Protein AF-A0A9W7MV53-F1 (afdb_monomer_lite)

pLDDT: mean 77.14, std 12.14, range [28.78, 93.06]

Structure (mmCIF, N/CA/C/O backbone):
data_AF-A0A9W7MV53-F1
#
_entry.id   AF-A0A9W7MV53-F1
#
loop_
_atom_site.group_PDB
_atom_site.id
_atom_site.type_symbol
_atom_site.label_atom_id
_atom_site.label_alt_id
_atom_site.label_comp_id
_atom_site.label_asym_id
_atom_site.label_entity_id
_atom_site.label_seq_id
_atom_site.pdbx_PDB_ins_code
_atom_site.Cartn_x
_atom_site.Cartn_y
_atom_site.Cartn_z
_atom_site.occupancy
_atom_site.B_iso_or_equiv
_atom_site.auth_seq_id
_atom_site.auth_comp_id
_atom_site.auth_asym_id
_atom_site.auth_atom_id
_atom_site.pdbx_PDB_model_num
ATOM 1 N N . MET A 1 1 ? -44.642 0.745 21.464 1.00 64.75 1 MET A N 1
ATOM 2 C CA . MET A 1 1 ? -43.921 -0.079 22.467 1.00 64.75 1 MET A CA 1
ATOM 3 C C . MET A 1 1 ? -44.730 -1.282 22.945 1.00 64.75 1 MET A C 1
ATOM 5 O O . MET A 1 1 ? -44.107 -2.296 23.220 1.00 64.75 1 MET A O 1
ATOM 9 N N . GLU A 1 2 ? -46.065 -1.219 23.036 1.00 76.19 2 GLU A N 1
ATOM 10 C CA . GLU A 1 2 ? -46.896 -2.395 23.372 1.00 76.19 2 GLU A CA 1
ATOM 11 C C . GLU A 1 2 ? -46.806 -3.514 22.331 1.00 76.19 2 GLU A C 1
ATOM 13 O O . GLU A 1 2 ? -46.490 -4.638 22.697 1.00 76.19 2 GLU A O 1
ATOM 18 N N . GLU A 1 3 ? -46.956 -3.204 21.042 1.00 81.19 3 GLU A N 1
ATOM 19 C CA . GLU A 1 3 ? -46.866 -4.207 19.965 1.00 81.19 3 GLU A CA 1
ATOM 20 C C . GLU A 1 3 ? -45.504 -4.919 19.927 1.00 81.19 3 GLU A C 1
ATOM 22 O O . GLU A 1 3 ? -45.433 -6.130 19.753 1.00 81.19 3 GLU A O 1
ATOM 27 N N . PHE A 1 4 ? -44.415 -4.184 20.172 1.00 78.31 4 PHE A N 1
ATOM 28 C CA . PHE A 1 4 ? -43.070 -4.758 20.251 1.00 78.31 4 PHE A CA 1
ATOM 29 C C . PHE A 1 4 ? -42.908 -5.698 21.454 1.00 78.31 4 PHE A C 1
ATOM 31 O O . PHE A 1 4 ? -42.301 -6.757 21.334 1.00 78.31 4 PHE A O 1
ATOM 38 N N . ARG A 1 5 ? -43.472 -5.340 22.617 1.00 80.00 5 ARG A N 1
ATOM 39 C CA . ARG A 1 5 ? -43.455 -6.214 23.801 1.00 80.00 5 ARG A CA 1
ATOM 40 C C . ARG A 1 5 ? -44.326 -7.453 23.610 1.00 80.00 5 ARG A C 1
ATOM 42 O O . ARG A 1 5 ? -43.896 -8.523 24.027 1.00 80.00 5 ARG A O 1
ATOM 49 N N . SER A 1 6 ? -45.482 -7.312 22.956 1.00 83.62 6 SER A N 1
ATOM 50 C CA . SER A 1 6 ? -46.326 -8.450 22.575 1.00 83.62 6 SER A CA 1
ATOM 51 C C . SER A 1 6 ? -45.547 -9.396 21.674 1.00 83.62 6 SER A C 1
ATOM 53 O O . SER A 1 6 ? -45.407 -10.556 22.015 1.00 83.62 6 SER A O 1
ATOM 55 N N . ALA A 1 7 ? -44.907 -8.890 20.614 1.00 82.56 7 ALA A N 1
ATOM 56 C CA . ALA A 1 7 ? -44.119 -9.719 19.702 1.00 82.56 7 ALA A CA 1
ATOM 57 C C . ALA A 1 7 ? -42.965 -10.467 20.398 1.00 82.56 7 ALA A C 1
ATOM 59 O O . ALA A 1 7 ? -42.692 -11.618 20.070 1.00 82.56 7 ALA A O 1
ATOM 60 N N . ILE A 1 8 ? -42.296 -9.840 21.375 1.00 82.94 8 ILE A N 1
ATOM 61 C CA . ILE A 1 8 ? -41.259 -10.505 22.182 1.00 82.94 8 ILE A CA 1
ATOM 62 C C . ILE A 1 8 ? -41.855 -11.650 23.010 1.00 82.94 8 ILE A C 1
ATOM 64 O O . ILE A 1 8 ? -41.269 -12.731 23.044 1.00 82.94 8 ILE A O 1
ATOM 68 N N . GLN A 1 9 ? -43.004 -11.426 23.656 1.00 80.31 9 GLN A N 1
ATOM 69 C CA . GLN A 1 9 ? -43.690 -12.455 24.442 1.00 80.31 9 GLN A CA 1
ATOM 70 C C . GLN A 1 9 ? -44.249 -13.576 23.562 1.00 80.31 9 GLN A C 1
ATOM 72 O O . GLN A 1 9 ? -44.035 -14.741 23.867 1.00 80.31 9 GLN A O 1
ATOM 77 N N . ASP A 1 10 ? -44.894 -13.237 22.448 1.00 84.00 10 ASP A N 1
ATOM 78 C CA . ASP A 1 10 ? -45.515 -14.190 21.524 1.00 84.00 10 ASP A CA 1
ATOM 79 C C . ASP A 1 10 ? -44.479 -15.116 20.862 1.00 84.00 10 ASP A C 1
ATOM 81 O O . ASP A 1 10 ? -44.802 -16.230 20.453 1.00 84.00 10 ASP A O 1
ATOM 85 N N . CYS A 1 11 ? -43.227 -14.662 20.745 1.00 80.50 11 CYS A N 1
ATOM 86 C CA . CYS A 1 11 ? -42.109 -15.433 20.194 1.00 80.50 11 CYS A CA 1
ATOM 87 C C . CYS A 1 11 ? -41.192 -16.063 21.262 1.00 80.50 11 CYS A C 1
ATOM 89 O O . CYS A 1 11 ? -40.139 -16.596 20.896 1.00 80.50 11 CYS A O 1
ATOM 91 N N . ASP A 1 12 ? -41.550 -15.988 22.551 1.00 81.06 12 ASP A N 1
ATOM 92 C CA . ASP A 1 12 ? -40.743 -16.458 23.692 1.00 81.06 12 ASP A CA 1
ATOM 93 C C . ASP A 1 12 ? -39.286 -15.947 23.667 1.00 81.06 12 ASP A C 1
ATOM 95 O O . ASP A 1 12 ? -38.334 -16.641 24.036 1.00 81.06 12 ASP A O 1
ATOM 99 N N . LEU A 1 13 ? -39.081 -14.714 23.201 1.00 78.50 13 LEU A N 1
ATOM 100 C CA . LEU A 1 13 ? -37.757 -14.116 23.075 1.00 78.50 13 LEU A CA 1
ATOM 101 C C . LEU A 1 13 ? -37.300 -13.534 24.417 1.00 78.50 13 LEU A C 1
ATOM 103 O O . LEU A 1 13 ? -37.967 -12.695 25.016 1.00 78.50 13 LEU A O 1
ATOM 107 N N . SER A 1 14 ? -36.117 -13.942 24.871 1.00 75.38 14 SER A N 1
ATOM 108 C CA . SER A 1 14 ? -35.485 -13.441 26.095 1.00 75.38 14 SER A CA 1
ATOM 109 C C . SER A 1 14 ? -34.192 -12.688 25.783 1.00 75.38 14 SER A C 1
ATOM 111 O O . SER A 1 14 ? -33.473 -13.043 24.849 1.00 75.38 14 SER A O 1
ATOM 113 N N . ASP A 1 15 ? -33.892 -11.645 26.567 1.00 80.06 15 ASP A N 1
ATOM 114 C CA . ASP A 1 15 ? -32.625 -10.902 26.476 1.00 80.06 15 ASP A CA 1
ATOM 115 C C . ASP A 1 15 ? -31.466 -11.832 26.852 1.00 80.06 15 ASP A C 1
ATOM 117 O O . ASP A 1 15 ? -31.451 -12.427 27.930 1.00 80.06 15 ASP A O 1
ATOM 121 N N . LEU A 1 16 ? -30.502 -11.955 25.942 1.00 76.31 16 LEU A N 1
ATOM 122 C CA . LEU A 1 16 ? -29.309 -12.786 26.100 1.00 76.31 16 LEU A CA 1
ATOM 123 C C . LEU A 1 16 ? -28.319 -12.220 27.134 1.00 76.31 16 LEU A C 1
ATOM 125 O O . LEU A 1 16 ? -27.307 -12.852 27.443 1.00 76.31 16 LEU A O 1
ATOM 129 N N . GLY A 1 17 ? -28.581 -11.022 27.660 1.00 73.38 17 GLY A N 1
ATOM 130 C CA . GLY A 1 17 ? -27.658 -10.298 28.519 1.00 73.38 17 GLY A CA 1
ATOM 131 C C . GLY A 1 17 ? -26.503 -9.693 27.724 1.00 73.38 17 GLY A C 1
ATOM 132 O O . GLY A 1 17 ? -26.528 -9.607 26.496 1.00 73.38 17 GLY A O 1
ATOM 133 N N . TYR A 1 18 ? -25.485 -9.215 28.435 1.00 75.00 18 TYR A N 1
ATOM 134 C CA . TYR A 1 18 ? -24.298 -8.629 27.821 1.00 75.00 18 TYR A CA 1
ATOM 135 C C . TYR A 1 18 ? -23.097 -8.690 28.770 1.00 75.00 18 TYR A C 1
ATOM 137 O O . TYR A 1 18 ? -23.243 -8.733 29.990 1.00 75.00 18 TYR A O 1
ATOM 145 N N . ASN A 1 19 ? -21.900 -8.651 28.189 1.00 63.59 19 ASN A N 1
ATOM 146 C CA . ASN A 1 19 ? -20.642 -8.411 28.884 1.00 63.59 19 ASN A CA 1
ATOM 147 C C . ASN A 1 19 ? -19.997 -7.129 28.352 1.00 63.59 19 ASN A C 1
ATOM 149 O O . ASN A 1 19 ? -19.979 -6.897 27.143 1.00 63.59 19 ASN A O 1
ATOM 153 N N . GLY A 1 20 ? -19.417 -6.327 29.244 1.00 67.00 20 GLY A N 1
ATOM 154 C CA . GLY A 1 20 ? -18.819 -5.038 28.899 1.00 67.00 20 GLY A CA 1
ATOM 155 C C . GLY A 1 20 ? -19.695 -3.868 29.341 1.00 67.00 20 GLY A C 1
ATOM 156 O O . GLY A 1 20 ? -20.319 -3.918 30.399 1.00 67.00 20 GLY A O 1
ATOM 157 N N . ARG A 1 21 ? -19.707 -2.788 28.556 1.00 70.25 21 ARG A N 1
ATOM 158 C CA . ARG A 1 21 ? -20.377 -1.528 28.922 1.00 70.25 21 ARG A CA 1
ATOM 159 C C . ARG A 1 21 ? -21.895 -1.674 28.917 1.00 70.25 21 ARG A C 1
ATOM 161 O O . ARG A 1 21 ? -22.433 -2.393 28.087 1.00 70.25 21 ARG A O 1
ATOM 168 N N . TRP A 1 22 ? -22.584 -0.955 29.804 1.00 73.75 22 TRP A N 1
ATOM 169 C CA . TRP A 1 22 ? -24.054 -0.953 29.855 1.00 73.75 22 TRP A CA 1
ATOM 170 C C . TRP A 1 22 ? -24.692 -0.334 28.602 1.00 73.75 22 TRP A C 1
ATOM 172 O O . TRP A 1 22 ? -25.670 -0.865 28.086 1.00 73.75 22 TRP A O 1
ATOM 182 N N . TYR A 1 23 ? -24.151 0.781 28.113 1.00 78.06 23 TYR A N 1
ATOM 183 C CA . TYR A 1 23 ? -24.705 1.526 26.984 1.00 78.06 23 TYR A CA 1
ATOM 184 C C . TYR A 1 23 ? -24.207 0.973 25.643 1.00 78.06 23 TYR A C 1
ATOM 186 O O . TYR A 1 23 ? -23.080 0.479 25.540 1.00 78.06 23 TYR A O 1
ATOM 194 N N . THR A 1 24 ? -25.054 1.078 24.620 1.00 78.62 24 THR A N 1
ATOM 195 C CA . THR A 1 24 ? -24.715 0.730 23.232 1.00 78.62 24 THR A CA 1
ATOM 196 C C . THR A 1 24 ? -24.758 1.916 22.295 1.00 78.62 24 THR A C 1
ATOM 198 O O . THR A 1 24 ? -24.326 1.779 21.163 1.00 78.62 24 THR A O 1
ATOM 201 N N . TRP A 1 25 ? -25.225 3.067 22.768 1.00 83.19 25 TRP A N 1
ATOM 202 C CA . TRP A 1 25 ? -25.246 4.311 22.029 1.00 83.19 25 TRP A CA 1
ATOM 203 C C . TRP A 1 25 ? -24.732 5.460 22.900 1.00 83.19 25 TRP A C 1
ATOM 205 O O . TRP A 1 25 ? -25.064 5.537 24.087 1.00 83.19 25 TRP A O 1
ATOM 215 N N . GLU A 1 26 ? -23.914 6.341 22.329 1.00 81.25 26 GLU A N 1
ATOM 216 C CA . GLU A 1 26 ? -23.364 7.523 22.996 1.00 81.25 26 GLU A CA 1
ATOM 217 C C . GLU A 1 26 ? -23.310 8.721 22.039 1.00 81.25 26 GLU A C 1
ATOM 219 O O . GLU A 1 26 ? -22.762 8.631 20.939 1.00 81.25 26 GLU A O 1
ATOM 224 N N . LYS A 1 27 ? -23.815 9.877 22.485 1.00 81.38 27 LYS A N 1
ATOM 225 C CA . LYS A 1 27 ? -23.745 11.138 21.735 1.00 81.38 27 LYS A CA 1
ATOM 226 C C . LYS A 1 27 ? -23.516 12.327 22.660 1.00 81.38 27 LYS A C 1
ATOM 228 O O . LYS A 1 27 ? -24.154 12.445 23.696 1.00 81.38 27 LYS A O 1
ATOM 233 N N . GLY A 1 28 ? -22.660 13.249 22.227 1.00 71.31 28 GLY A N 1
ATOM 234 C CA . GLY A 1 28 ? -22.302 14.462 22.969 1.00 71.31 28 GLY A CA 1
ATOM 235 C C . GLY A 1 28 ? -20.793 14.567 23.170 1.00 71.31 28 GLY A C 1
ATOM 236 O O . GLY A 1 28 ? -20.098 13.555 23.155 1.00 71.31 28 GLY A O 1
ATOM 237 N N . LYS A 1 29 ? -20.280 15.797 23.283 1.00 69.50 29 LYS A N 1
ATOM 238 C CA . LYS A 1 29 ? -18.831 16.072 23.389 1.00 69.50 29 LYS A CA 1
ATOM 239 C C . LYS A 1 29 ? -18.392 16.570 24.765 1.00 69.50 29 LYS A C 1
ATOM 241 O O . LYS A 1 29 ? -17.226 16.448 25.091 1.00 69.50 29 LYS A O 1
ATOM 246 N N . PHE A 1 30 ? -19.327 17.105 25.542 1.00 72.00 30 PHE A N 1
ATOM 247 C CA . PHE A 1 30 ? -19.096 17.638 26.886 1.00 72.00 30 PHE A CA 1
ATOM 248 C C . PHE A 1 30 ? -19.935 16.861 27.887 1.00 72.00 30 PHE A C 1
ATOM 250 O O . PHE A 1 30 ? -21.026 16.413 27.514 1.00 72.00 30 PHE A O 1
ATOM 257 N N . ALA A 1 31 ? -19.505 16.780 29.144 1.00 73.00 31 ALA A N 1
ATOM 258 C CA . ALA A 1 31 ? -20.223 16.086 30.211 1.00 73.00 31 ALA A CA 1
ATOM 259 C C . ALA A 1 31 ? -21.678 16.574 30.326 1.00 73.00 31 ALA A C 1
ATOM 261 O O . ALA A 1 31 ? -22.607 15.774 30.411 1.00 73.00 31 ALA A O 1
ATOM 262 N N . ALA A 1 32 ? -21.901 17.885 30.180 1.00 74.12 32 ALA A N 1
ATOM 263 C CA . ALA A 1 32 ? -23.231 18.501 30.203 1.00 74.12 32 ALA A CA 1
ATOM 264 C C . ALA A 1 32 ? -24.151 18.100 29.027 1.00 74.12 32 ALA A C 1
ATOM 266 O O . ALA A 1 32 ? -25.362 18.302 29.091 1.00 74.12 32 ALA A O 1
ATOM 267 N N . THR A 1 33 ? -23.588 17.571 27.939 1.00 80.75 33 THR A N 1
ATOM 268 C CA . THR A 1 33 ? -24.309 17.214 26.700 1.00 80.75 33 THR A CA 1
ATOM 269 C C . THR A 1 33 ? -24.214 15.729 26.354 1.00 80.75 33 THR A C 1
ATOM 271 O O . THR A 1 33 ? -24.770 15.317 25.336 1.00 80.75 33 THR A O 1
ATOM 274 N N . ASN A 1 34 ? -23.488 14.942 27.154 1.00 80.25 34 ASN A N 1
ATOM 275 C CA . ASN A 1 34 ? -23.258 13.529 26.897 1.00 80.25 34 ASN A CA 1
ATOM 276 C C . ASN A 1 34 ? -24.490 12.720 27.316 1.00 80.25 34 ASN A C 1
ATOM 278 O O . ASN A 1 34 ? -24.883 12.704 28.482 1.00 80.25 34 ASN A O 1
ATOM 282 N N . VAL A 1 35 ? -25.095 12.048 26.341 1.00 81.44 35 VAL A N 1
ATOM 283 C CA . VAL A 1 35 ? -26.216 11.134 26.528 1.00 81.44 35 VAL A CA 1
ATOM 284 C C . VAL A 1 35 ? -25.760 9.732 26.140 1.00 81.44 35 VAL A C 1
ATOM 286 O O . VAL A 1 35 ? -25.267 9.512 25.032 1.00 81.44 35 VAL A O 1
ATOM 289 N N . ARG A 1 36 ? -25.950 8.778 27.056 1.00 83.44 36 ARG A N 1
ATOM 290 C CA . ARG A 1 36 ? -25.618 7.359 26.879 1.00 83.44 36 ARG A CA 1
ATOM 291 C C . ARG A 1 36 ? -26.870 6.516 27.063 1.00 83.44 36 ARG A C 1
ATOM 293 O O . ARG A 1 36 ? -27.499 6.570 28.118 1.00 83.44 36 ARG A O 1
ATOM 300 N N . GLU A 1 37 ? -27.200 5.697 26.073 1.00 82.38 37 GLU A N 1
ATOM 301 C CA . GLU A 1 37 ? -28.369 4.814 26.107 1.00 82.38 37 GLU A CA 1
ATOM 302 C C . GLU A 1 37 ? -28.015 3.389 25.672 1.00 82.38 37 GLU A C 1
ATOM 304 O O . GLU A 1 37 ? -27.029 3.143 24.978 1.00 82.38 37 GLU A O 1
ATOM 309 N N . ARG A 1 38 ? -28.820 2.411 26.096 1.00 82.81 38 ARG A N 1
ATOM 310 C CA . ARG A 1 38 ? -28.726 1.023 25.622 1.00 82.81 38 ARG A CA 1
ATOM 311 C C . ARG A 1 38 ? -29.865 0.758 24.645 1.00 82.81 38 ARG A C 1
ATOM 313 O O . ARG A 1 38 ? -30.967 0.409 25.073 1.00 82.81 38 ARG A O 1
ATOM 320 N N . LEU A 1 39 ? -29.578 0.922 23.359 1.00 82.12 39 LEU A N 1
ATOM 321 C CA . LEU A 1 39 ? -30.543 0.759 22.270 1.00 82.12 39 LEU A CA 1
ATOM 322 C C . LEU A 1 39 ? -30.491 -0.640 21.641 1.00 82.12 39 LEU A C 1
ATOM 324 O O . LEU A 1 39 ? -31.515 -1.152 21.197 1.00 82.12 39 LEU A O 1
ATOM 328 N N . ASP A 1 40 ? -29.332 -1.294 21.680 1.00 82.56 40 ASP A N 1
ATOM 329 C CA . ASP A 1 40 ? -29.062 -2.542 20.969 1.00 82.56 40 ASP A CA 1
ATOM 330 C C . ASP A 1 40 ? -29.046 -3.729 21.945 1.00 82.56 40 ASP A C 1
ATOM 332 O O . ASP A 1 40 ? -28.445 -3.676 23.026 1.00 82.56 40 ASP A O 1
ATOM 336 N N . ARG A 1 41 ? -29.755 -4.813 21.601 1.00 80.56 41 ARG A N 1
ATOM 337 C CA . ARG A 1 41 ? -29.886 -6.019 22.438 1.00 80.56 41 ARG A CA 1
ATOM 338 C C . ARG A 1 41 ? -29.960 -7.276 21.579 1.00 80.56 41 ARG A C 1
ATOM 340 O O . ARG A 1 41 ? -30.635 -7.284 20.555 1.00 80.56 41 ARG A O 1
ATOM 347 N N . GLY A 1 42 ? -29.313 -8.347 22.031 1.00 79.69 42 GLY A N 1
ATOM 348 C CA . GLY A 1 42 ? -29.516 -9.685 21.479 1.00 79.69 42 GLY A CA 1
ATOM 349 C C . GLY A 1 42 ? -30.690 -10.365 22.177 1.00 79.69 42 GLY A C 1
ATOM 350 O O . GLY A 1 42 ? -30.684 -10.472 23.402 1.00 79.69 42 GLY A O 1
ATOM 351 N N . LEU A 1 43 ? -31.683 -10.818 21.413 1.00 83.31 43 LEU A N 1
ATOM 352 C CA . LEU A 1 43 ? -32.812 -11.599 21.922 1.00 83.31 43 LEU A CA 1
ATOM 353 C C . LEU A 1 43 ? -32.779 -13.002 21.310 1.00 83.31 43 LEU A C 1
ATOM 355 O O . LEU A 1 43 ? -32.516 -13.134 20.114 1.00 83.31 43 LEU A O 1
ATOM 359 N N . ALA A 1 44 ? -33.076 -14.035 22.096 1.00 79.62 44 ALA A N 1
ATOM 360 C CA . ALA A 1 44 ? -33.208 -15.399 21.583 1.00 79.62 44 ALA A CA 1
ATOM 361 C C . ALA A 1 44 ? -34.283 -16.198 22.322 1.00 79.62 44 ALA A C 1
ATOM 363 O O . ALA A 1 44 ? -34.576 -15.933 23.488 1.00 79.62 44 ALA A O 1
ATOM 364 N N . ASN A 1 45 ? -34.841 -17.193 21.636 1.00 80.69 45 ASN A N 1
ATOM 365 C CA . ASN A 1 45 ? -35.839 -18.113 22.176 1.00 80.69 45 ASN A CA 1
ATOM 366 C C . ASN A 1 45 ? -35.179 -19.388 22.734 1.00 80.69 45 ASN A C 1
ATOM 368 O O . ASN A 1 45 ? -34.056 -19.703 22.339 1.00 80.69 45 ASN A O 1
ATOM 372 N N . PRO A 1 46 ? -35.855 -20.167 23.599 1.00 74.06 46 PRO A N 1
ATOM 373 C CA . PRO A 1 46 ? -35.263 -21.342 24.249 1.00 74.06 46 PRO A CA 1
ATOM 374 C C . PRO A 1 46 ? -34.636 -22.360 23.282 1.00 74.06 46 PRO A C 1
ATOM 376 O O . PRO A 1 46 ? -33.557 -22.875 23.550 1.00 74.06 46 PRO A O 1
ATOM 379 N N . ALA A 1 47 ? -35.238 -22.564 22.106 1.00 74.50 47 ALA A N 1
ATOM 380 C CA . ALA A 1 47 ? -34.696 -23.460 21.081 1.00 74.50 47 ALA A CA 1
ATOM 381 C C . ALA A 1 47 ? -33.288 -23.054 20.602 1.00 74.50 47 ALA A C 1
ATOM 383 O O . ALA A 1 47 ? -32.478 -23.909 20.252 1.00 74.50 47 ALA A O 1
ATOM 384 N N . TRP A 1 48 ? -32.974 -21.756 20.585 1.00 77.06 48 TRP A N 1
ATOM 385 C CA . TRP A 1 48 ?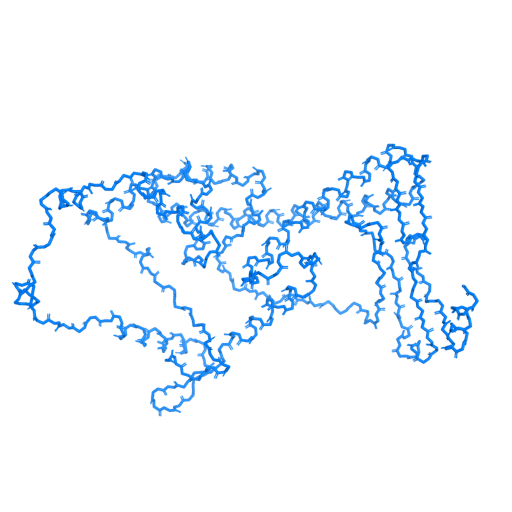 -31.639 -21.262 20.250 1.00 77.06 48 TRP A CA 1
ATOM 386 C C . TRP A 1 48 ? -30.635 -21.474 21.393 1.00 77.06 48 TRP A C 1
ATOM 388 O O . TRP A 1 48 ? -29.473 -21.779 21.131 1.00 77.06 48 TRP A O 1
ATOM 398 N N . TRP A 1 49 ? -31.075 -21.373 22.654 1.00 67.00 49 TRP A N 1
ATOM 399 C CA . TRP A 1 49 ? -30.225 -21.640 23.825 1.00 67.00 49 TRP A CA 1
ATOM 400 C C . TRP A 1 49 ? -29.742 -23.091 23.843 1.00 67.00 49 TRP A C 1
ATOM 402 O O . TRP A 1 49 ? -28.572 -23.342 24.131 1.00 67.00 49 TRP A O 1
ATOM 412 N N . ASP A 1 50 ? -30.616 -24.022 23.460 1.00 68.25 50 ASP A N 1
ATOM 413 C CA . ASP A 1 50 ? -30.281 -25.444 23.359 1.00 68.25 50 ASP A CA 1
ATOM 414 C C . ASP A 1 50 ? -29.225 -25.720 22.276 1.00 68.25 50 ASP A C 1
ATOM 416 O O . ASP A 1 50 ? -28.398 -26.622 22.420 1.00 68.25 50 ASP A O 1
ATOM 420 N N . LEU A 1 51 ? -29.218 -24.929 21.196 1.00 71.75 51 LEU A N 1
ATOM 421 C CA . LEU A 1 51 ? -28.242 -25.051 20.109 1.00 71.75 51 LEU A CA 1
ATOM 422 C C . LEU A 1 51 ? -26.877 -24.448 20.467 1.00 71.75 51 LEU A C 1
ATOM 424 O O . LEU A 1 51 ? -25.852 -24.943 19.996 1.00 71.75 51 LEU A O 1
ATOM 428 N N . PHE A 1 52 ? -26.849 -23.399 21.294 1.00 69.56 52 PHE A N 1
ATOM 429 C CA . PHE A 1 52 ? -25.631 -22.650 21.617 1.00 69.56 52 PHE A CA 1
ATOM 430 C C . PHE A 1 52 ? -25.449 -22.453 23.127 1.00 69.56 52 PHE A C 1
ATOM 432 O O . PHE A 1 52 ? -25.396 -21.319 23.591 1.00 69.56 52 PHE A O 1
ATOM 439 N N . PRO A 1 53 ? -25.266 -23.517 23.924 1.00 65.06 53 PRO A N 1
ATOM 440 C CA . PRO A 1 53 ? -25.259 -23.428 25.388 1.00 65.06 53 PRO A CA 1
ATOM 441 C C . PRO A 1 53 ? -24.083 -22.626 25.980 1.00 65.06 53 PRO A C 1
ATOM 443 O O . PRO A 1 53 ? -24.098 -22.298 27.163 1.00 65.06 53 PRO A O 1
ATOM 446 N N . GLN A 1 54 ? -23.055 -22.312 25.181 1.00 66.88 54 GLN A N 1
ATOM 447 C CA . GLN A 1 54 ? -21.878 -21.526 25.584 1.00 66.88 54 GLN A CA 1
ATOM 448 C C . GLN A 1 54 ? -21.832 -20.138 24.930 1.00 66.88 54 GLN A C 1
ATOM 450 O O . GLN A 1 54 ? -20.754 -19.557 24.789 1.00 66.88 54 GLN A O 1
ATOM 455 N N . PHE A 1 55 ? -22.977 -19.611 24.490 1.00 66.31 55 PHE A N 1
ATOM 456 C CA . PHE A 1 55 ? -22.996 -18.312 23.832 1.00 66.31 55 PHE A CA 1
ATOM 457 C C . PHE A 1 55 ? -22.488 -17.197 24.758 1.00 66.31 55 PHE A C 1
ATOM 459 O O . PHE A 1 55 ? -22.702 -17.205 25.974 1.00 66.31 55 PHE A O 1
ATOM 466 N N . ARG A 1 56 ? -21.843 -16.189 24.169 1.00 69.69 56 ARG A N 1
ATOM 467 C CA . ARG A 1 56 ? -21.448 -14.975 24.883 1.00 69.69 56 ARG A CA 1
ATOM 468 C C . ARG A 1 56 ? -21.814 -13.745 24.076 1.00 69.69 56 ARG A C 1
ATOM 470 O O . ARG A 1 56 ? -21.351 -13.571 22.953 1.00 69.69 56 ARG A O 1
ATOM 477 N N . VAL A 1 57 ? -22.581 -12.850 24.693 1.00 74.00 57 VAL A N 1
ATOM 478 C CA . VAL A 1 57 ? -22.847 -11.517 24.146 1.00 74.00 57 VAL A CA 1
ATOM 479 C C . VAL A 1 57 ? -21.870 -10.522 24.757 1.00 74.00 57 VAL A C 1
ATOM 481 O O . VAL A 1 57 ? -21.717 -10.473 25.981 1.00 74.00 57 VAL A O 1
ATOM 484 N N . SER A 1 58 ? -21.178 -9.752 23.918 1.00 76.25 58 SER A N 1
ATOM 485 C CA . SER A 1 58 ? -20.216 -8.734 24.349 1.00 76.25 58 SER A CA 1
ATOM 486 C C . SER A 1 58 ? -20.424 -7.424 23.596 1.00 76.25 58 SER A C 1
ATOM 488 O O . SER A 1 58 ? -20.560 -7.427 22.374 1.00 76.25 58 SER A O 1
ATOM 490 N N . HIS A 1 59 ? -20.411 -6.308 24.320 1.00 77.12 59 HIS A N 1
ATOM 491 C CA . HIS A 1 59 ? -20.389 -4.967 23.740 1.00 77.12 59 HIS A CA 1
ATOM 492 C C . HIS A 1 59 ? -18.938 -4.570 23.475 1.00 77.12 59 HIS A C 1
ATOM 494 O O . HIS A 1 59 ? -18.143 -4.443 24.411 1.00 77.12 59 HIS A O 1
ATOM 500 N N . ILE A 1 60 ? -18.579 -4.411 22.203 1.00 74.94 60 ILE A N 1
ATOM 501 C CA . ILE A 1 60 ? -17.201 -4.133 21.803 1.00 74.94 60 ILE A CA 1
ATOM 502 C C . ILE A 1 60 ? -16.984 -2.616 21.772 1.00 74.94 60 ILE A C 1
ATOM 504 O O . ILE A 1 60 ? -17.724 -1.910 21.087 1.00 74.94 60 ILE A O 1
ATOM 508 N N . PRO A 1 61 ? -15.963 -2.089 22.474 1.00 66.88 61 PRO A N 1
ATOM 509 C CA . PRO A 1 61 ? -15.552 -0.701 22.316 1.00 66.88 61 PRO A CA 1
ATOM 510 C C . PRO A 1 61 ? -15.213 -0.401 20.856 1.00 66.88 61 PRO A C 1
ATOM 512 O O . PRO A 1 61 ? -14.408 -1.104 20.243 1.00 66.88 61 PRO A O 1
ATOM 515 N N . HIS A 1 62 ? -15.808 0.649 20.304 1.00 69.50 62 HIS A N 1
ATOM 516 C CA . HIS A 1 62 ? -15.590 1.048 18.920 1.00 69.50 62 HIS A CA 1
ATOM 517 C C . HIS A 1 62 ? -15.369 2.555 18.825 1.00 69.50 62 HIS A C 1
ATOM 519 O O . HIS A 1 62 ? -15.881 3.326 19.639 1.00 69.50 62 HIS A O 1
ATOM 525 N N . SER A 1 63 ? -14.559 2.967 17.853 1.00 66.94 63 SER A N 1
ATOM 526 C CA . SER A 1 63 ? -14.081 4.345 17.716 1.00 66.94 63 SER A CA 1
ATOM 527 C C . SER A 1 63 ? -14.729 5.127 16.572 1.00 66.94 63 SER A C 1
ATOM 529 O O . SER A 1 63 ? -14.527 6.336 16.476 1.00 66.94 63 SER A O 1
ATOM 531 N N . PHE A 1 64 ? -15.549 4.477 15.741 1.00 65.50 64 PHE A N 1
ATOM 532 C CA . PHE A 1 64 ? -16.041 5.062 14.492 1.00 65.50 64 PHE A CA 1
ATOM 533 C C . PHE A 1 64 ? -17.565 5.267 14.436 1.00 65.50 64 PHE A C 1
ATOM 535 O O . PHE A 1 64 ? -18.074 5.845 13.475 1.00 65.50 64 PHE A O 1
ATOM 542 N N . SER A 1 65 ? -18.318 4.782 15.421 1.00 74.06 65 SER A N 1
ATOM 543 C CA . SER A 1 65 ? -19.777 4.912 15.473 1.00 74.06 65 SER A CA 1
ATOM 544 C C . SER A 1 65 ? -20.204 5.415 16.847 1.00 74.06 65 SER A C 1
ATOM 546 O O . SER A 1 65 ? -19.519 5.192 17.846 1.00 74.06 65 SER A O 1
ATOM 548 N N . ASP A 1 66 ? -21.324 6.128 16.863 1.00 73.69 66 ASP A N 1
ATOM 549 C CA . ASP A 1 66 ? -22.092 6.433 18.062 1.00 73.69 66 ASP A CA 1
ATOM 550 C C . ASP A 1 66 ? -22.763 5.181 18.640 1.00 73.69 66 ASP A C 1
ATOM 552 O O . ASP A 1 66 ? -23.115 5.195 19.813 1.00 73.69 66 ASP A O 1
ATOM 556 N N . HIS A 1 67 ? -22.856 4.088 17.873 1.00 81.19 67 HIS A N 1
ATOM 557 C CA . HIS A 1 67 ? -23.212 2.758 18.357 1.00 81.19 67 HIS A CA 1
ATOM 558 C C . HIS A 1 67 ? -21.984 1.892 18.686 1.00 81.19 67 HIS A C 1
ATOM 560 O O . HIS A 1 67 ? -20.943 1.952 18.022 1.00 81.19 67 HIS A O 1
ATOM 566 N N . CYS A 1 68 ? -22.118 1.016 19.683 1.00 75.75 68 CYS A N 1
ATOM 567 C CA . CYS A 1 68 ? -21.152 -0.039 19.963 1.00 75.75 68 CYS A CA 1
ATOM 568 C C . CYS A 1 68 ? -21.588 -1.358 19.287 1.00 75.75 68 CYS A C 1
ATOM 570 O O . CYS A 1 68 ? -22.754 -1.750 19.372 1.00 75.75 68 CYS A O 1
ATOM 572 N N . PRO A 1 69 ? -20.680 -2.074 18.602 1.00 80.38 69 PRO A N 1
ATOM 573 C CA . PRO A 1 69 ? -20.989 -3.385 18.051 1.00 80.38 69 PRO A CA 1
ATOM 574 C C . PRO A 1 69 ? -21.341 -4.400 19.144 1.00 80.38 69 PRO A C 1
ATOM 576 O O . PRO A 1 69 ? -20.605 -4.564 20.123 1.00 80.38 69 PRO A O 1
ATOM 579 N N . VAL A 1 70 ? -22.428 -5.142 18.930 1.00 80.19 70 VAL A N 1
ATOM 580 C CA . VAL A 1 70 ? -22.832 -6.277 19.768 1.00 80.19 70 VAL A CA 1
ATOM 581 C C . VAL A 1 70 ? -22.351 -7.568 19.107 1.00 80.19 70 VAL A C 1
ATOM 583 O O . VAL A 1 70 ? -22.848 -7.961 18.053 1.00 80.19 70 VAL A O 1
ATOM 586 N N . LEU A 1 71 ? -21.372 -8.235 19.718 1.00 77.62 71 LEU A N 1
ATOM 587 C CA . LEU A 1 71 ? -20.881 -9.533 19.259 1.00 77.62 71 LEU A CA 1
ATOM 588 C C . LEU A 1 71 ? -21.599 -10.653 20.006 1.00 77.62 71 LEU A C 1
ATOM 590 O O . LEU A 1 71 ? -21.484 -10.745 21.228 1.00 77.62 71 LEU A O 1
ATOM 594 N N . VAL A 1 72 ? -22.276 -11.524 19.258 1.00 79.44 72 VAL A N 1
ATOM 595 C CA . VAL A 1 72 ? -22.808 -12.799 19.753 1.00 79.44 72 VAL A CA 1
ATOM 596 C C 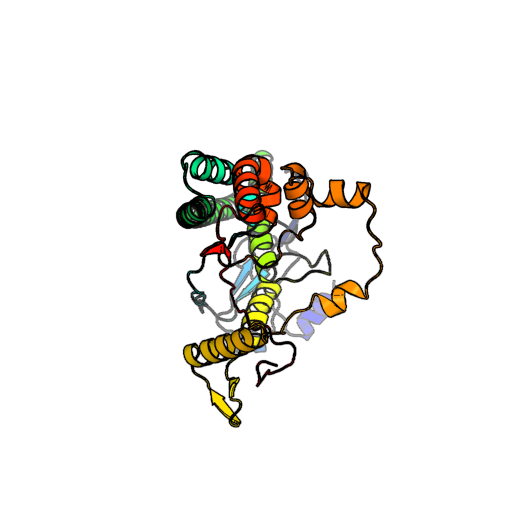. VAL A 1 72 ? -21.866 -13.909 19.295 1.00 79.44 72 VAL A C 1
ATOM 598 O O . VAL A 1 72 ? -21.902 -14.333 18.140 1.00 79.44 72 VAL A O 1
ATOM 601 N N . ASP A 1 73 ? -20.986 -14.346 20.191 1.00 72.38 73 ASP A N 1
ATOM 602 C CA . ASP A 1 73 ? -20.112 -15.492 19.950 1.00 72.38 73 ASP A CA 1
ATOM 603 C C . ASP A 1 73 ? -20.873 -16.779 20.274 1.00 72.38 73 ASP A C 1
ATOM 605 O O . ASP A 1 73 ? -21.385 -16.948 21.380 1.00 72.38 73 ASP A O 1
ATOM 609 N N . THR A 1 74 ? -20.965 -17.664 19.286 1.00 72.94 74 THR A N 1
ATOM 610 C CA . THR A 1 74 ? -21.648 -18.964 19.360 1.00 72.94 74 THR A CA 1
ATOM 611 C C . THR A 1 74 ? -20.688 -20.144 19.230 1.00 72.94 74 THR A C 1
ATOM 613 O O . THR A 1 74 ? -21.122 -21.290 19.325 1.00 72.94 74 THR A O 1
ATOM 616 N N . VAL A 1 75 ? -19.397 -19.887 18.987 1.00 62.41 75 VAL A N 1
ATOM 617 C CA . VAL A 1 75 ? -18.451 -20.908 18.516 1.00 62.41 75 VAL A CA 1
ATOM 618 C C . VAL A 1 75 ? -17.357 -21.192 19.545 1.00 62.41 75 VAL A C 1
ATOM 620 O O . VAL A 1 75 ? -16.818 -22.297 19.560 1.00 62.41 75 VAL A O 1
ATOM 623 N N . GLY A 1 76 ? -17.037 -20.245 20.434 1.00 52.78 76 GLY A N 1
ATOM 624 C CA . GLY A 1 76 ? -15.863 -20.368 21.300 1.00 52.78 76 GLY A CA 1
ATOM 625 C C . GLY A 1 76 ? -14.564 -20.380 20.478 1.00 52.78 76 GLY A C 1
ATOM 626 O O . GLY A 1 76 ? -14.569 -20.636 19.278 1.00 52.78 76 GLY A O 1
ATOM 627 N N . CYS A 1 77 ? -13.433 -20.038 21.103 1.00 39.06 77 CYS A N 1
ATOM 628 C CA . CYS A 1 77 ? -12.153 -19.722 20.448 1.00 39.06 77 CYS A CA 1
ATOM 629 C C . CYS A 1 77 ? -11.609 -20.798 19.475 1.00 39.06 77 CYS A C 1
ATOM 631 O O . CYS A 1 77 ? -10.657 -21.509 19.789 1.00 39.06 77 CYS A O 1
ATOM 633 N N . ALA A 1 78 ? -12.127 -20.863 18.251 1.00 35.34 78 ALA A N 1
ATOM 634 C CA . ALA A 1 78 ? -11.491 -21.522 17.123 1.00 35.34 78 ALA A CA 1
ATOM 635 C C . ALA A 1 78 ? -10.582 -20.494 16.440 1.00 35.34 78 ALA A C 1
ATOM 637 O O . ALA A 1 78 ? -11.007 -19.708 15.591 1.00 35.34 78 ALA A O 1
ATOM 638 N N . SER A 1 79 ? -9.316 -20.459 16.860 1.00 34.31 79 SER A N 1
ATOM 639 C CA . SER A 1 79 ? -8.298 -19.608 16.249 1.00 34.31 79 SER A CA 1
ATOM 640 C C . SER A 1 79 ? -8.084 -20.026 14.793 1.00 34.31 79 SER A C 1
ATOM 642 O O . SER A 1 79 ? -7.450 -21.044 14.506 1.00 34.31 79 SER A O 1
ATOM 644 N N . HIS A 1 80 ? -8.596 -19.232 13.856 1.00 34.88 80 HIS A N 1
ATOM 645 C CA . HIS A 1 80 ? -8.180 -19.324 12.465 1.00 34.88 80 HIS A CA 1
ATOM 646 C C . HIS A 1 80 ? -6.734 -18.837 12.361 1.00 34.88 80 HIS A C 1
ATOM 648 O O . HIS A 1 80 ? -6.468 -17.637 12.343 1.00 34.88 80 HIS A O 1
ATOM 654 N N . ASN A 1 81 ? -5.794 -19.779 12.299 1.00 28.78 81 ASN A N 1
ATOM 655 C CA . ASN A 1 81 ? -4.409 -19.468 11.977 1.00 28.78 81 ASN A CA 1
ATOM 656 C C . ASN A 1 81 ? -4.338 -18.987 10.518 1.00 28.78 81 ASN A C 1
ATOM 658 O O . ASN A 1 81 ? -4.748 -19.730 9.618 1.00 28.78 81 ASN A O 1
ATOM 662 N N . PRO A 1 82 ? -3.839 -17.768 10.249 1.00 33.47 82 PRO A N 1
ATOM 663 C CA . PRO A 1 82 ? -3.601 -17.332 8.885 1.00 33.47 82 PRO A CA 1
ATOM 664 C C . PRO A 1 82 ? -2.498 -18.194 8.263 1.00 33.47 82 PRO A C 1
ATOM 666 O O . PRO A 1 82 ? -1.441 -18.419 8.851 1.00 33.47 82 PRO A O 1
ATOM 669 N N . VAL A 1 83 ? -2.772 -18.692 7.060 1.00 34.91 83 VAL A N 1
ATOM 670 C CA . VAL A 1 83 ? -1.814 -19.433 6.237 1.00 34.91 83 VAL A CA 1
ATOM 671 C C . VAL A 1 83 ? -0.655 -18.492 5.875 1.00 34.91 83 VAL A C 1
ATOM 673 O O . VAL A 1 83 ? -0.919 -17.369 5.433 1.00 34.91 83 VAL A O 1
ATOM 676 N N . PRO A 1 84 ? 0.616 -18.906 6.029 1.00 35.56 84 PRO A N 1
ATOM 677 C CA . PRO A 1 84 ? 1.735 -18.093 5.588 1.00 35.56 84 PRO A CA 1
ATOM 678 C C . PRO A 1 84 ? 1.721 -18.014 4.061 1.00 35.56 84 PRO A C 1
ATOM 680 O O . PRO A 1 84 ? 1.708 -19.032 3.371 1.00 35.56 84 PRO A O 1
ATOM 683 N N . THR A 1 85 ? 1.696 -16.794 3.536 1.00 41.53 85 THR A N 1
ATOM 684 C CA . THR A 1 85 ? 1.895 -16.525 2.112 1.00 41.53 85 THR A CA 1
ATOM 685 C C . THR A 1 85 ? 3.376 -16.287 1.836 1.00 41.53 85 THR A C 1
ATOM 687 O O . THR A 1 85 ? 4.145 -15.897 2.714 1.00 41.53 85 THR A O 1
ATOM 690 N N . THR A 1 86 ? 3.771 -16.618 0.614 1.00 43.75 86 THR A N 1
ATOM 691 C CA . THR A 1 86 ? 5.132 -16.642 0.074 1.00 43.75 86 THR A CA 1
ATOM 692 C C . THR A 1 86 ? 5.944 -15.369 0.361 1.00 43.75 86 THR A C 1
ATOM 694 O O . THR A 1 86 ? 5.448 -14.257 0.215 1.00 43.75 86 THR A O 1
ATOM 697 N N . ASN A 1 87 ? 7.223 -15.557 0.712 1.00 51.00 87 ASN A N 1
ATOM 698 C CA . ASN A 1 87 ? 8.209 -14.575 1.212 1.00 51.00 87 ASN A CA 1
ATOM 699 C C . ASN A 1 87 ? 8.692 -13.491 0.208 1.00 51.00 87 ASN A C 1
ATOM 701 O O . ASN A 1 87 ? 9.751 -12.879 0.408 1.00 51.00 87 ASN A O 1
ATOM 705 N N . ALA A 1 88 ? 7.958 -13.248 -0.879 1.00 61.09 88 ALA A N 1
ATOM 706 C CA . ALA A 1 88 ? 8.328 -12.233 -1.863 1.00 61.09 88 ALA A CA 1
ATOM 707 C C . ALA A 1 88 ? 8.112 -10.816 -1.300 1.00 61.09 88 ALA A C 1
ATOM 709 O O . ALA A 1 88 ? 7.209 -10.583 -0.494 1.00 61.09 88 ALA A O 1
ATOM 710 N N . PHE A 1 89 ? 8.984 -9.874 -1.672 1.00 75.81 89 PHE A N 1
ATOM 711 C CA . PHE A 1 89 ? 8.773 -8.467 -1.331 1.00 75.81 89 PHE A CA 1
ATOM 712 C C . PHE A 1 89 ? 7.611 -7.916 -2.160 1.00 75.81 89 PHE A C 1
ATOM 714 O O . PHE A 1 89 ? 7.532 -8.185 -3.351 1.00 75.81 89 PHE A O 1
ATOM 721 N N . SER A 1 90 ? 6.734 -7.140 -1.535 1.00 76.19 90 SER A N 1
ATOM 722 C CA . SER A 1 90 ? 5.735 -6.336 -2.231 1.00 76.19 90 SER A CA 1
ATOM 723 C C . SER A 1 90 ? 5.530 -5.076 -1.419 1.00 76.19 90 SER A C 1
ATOM 725 O O . SER A 1 90 ? 5.323 -5.160 -0.207 1.00 76.19 90 SER A O 1
ATOM 727 N N . PHE A 1 91 ? 5.579 -3.927 -2.077 1.00 82.25 91 PHE A N 1
ATOM 728 C CA . PHE A 1 91 ? 5.326 -2.647 -1.440 1.00 82.25 91 PHE A CA 1
ATOM 729 C C . PHE A 1 91 ? 3.867 -2.538 -0.978 1.00 82.25 91 PHE A C 1
ATOM 731 O O . PHE A 1 91 ? 2.962 -2.787 -1.778 1.00 82.25 91 PHE A O 1
ATOM 738 N N . ASP A 1 92 ? 3.627 -2.133 0.273 1.00 81.19 92 ASP A N 1
ATOM 739 C CA . ASP A 1 92 ? 2.282 -1.795 0.755 1.00 81.19 92 ASP A CA 1
ATOM 740 C C . ASP A 1 92 ? 2.091 -0.268 0.783 1.00 81.19 92 ASP A C 1
ATOM 742 O O . ASP A 1 92 ? 2.867 0.472 1.389 1.00 81.19 92 ASP A O 1
ATOM 746 N N . ALA A 1 93 ? 1.012 0.216 0.168 1.00 82.00 93 ALA A N 1
ATOM 747 C CA . ALA A 1 93 ? 0.713 1.643 0.045 1.00 82.00 93 ALA A CA 1
ATOM 748 C C . ALA A 1 93 ? 0.505 2.345 1.398 1.00 82.00 93 ALA A C 1
ATOM 750 O O . ALA A 1 93 ? 0.770 3.539 1.525 1.00 82.00 93 ALA A O 1
ATOM 751 N N . ASN A 1 94 ? 0.087 1.604 2.429 1.00 80.00 94 ASN A N 1
ATOM 752 C CA . ASN A 1 94 ? -0.114 2.159 3.766 1.00 80.00 94 ASN A CA 1
ATOM 753 C C . ASN A 1 94 ? 1.189 2.601 4.455 1.00 80.00 94 ASN A C 1
ATOM 755 O O . ASN A 1 94 ? 1.122 3.331 5.442 1.00 80.00 94 ASN A O 1
ATOM 759 N N . TRP A 1 95 ? 2.362 2.186 3.963 1.00 85.25 95 TRP A N 1
ATOM 760 C CA . TRP A 1 95 ? 3.650 2.623 4.507 1.00 85.25 95 TRP A CA 1
ATOM 761 C C . TRP A 1 95 ? 3.913 4.102 4.233 1.00 85.25 95 TRP A C 1
ATOM 763 O O . TRP A 1 95 ? 4.599 4.748 5.013 1.00 85.25 95 TRP A O 1
ATOM 773 N N . VAL A 1 96 ? 3.298 4.667 3.189 1.00 84.62 96 VAL A N 1
ATOM 774 C CA . VAL A 1 96 ? 3.378 6.103 2.869 1.00 84.62 96 VAL A CA 1
ATOM 775 C C . VAL A 1 96 ? 2.775 6.975 3.980 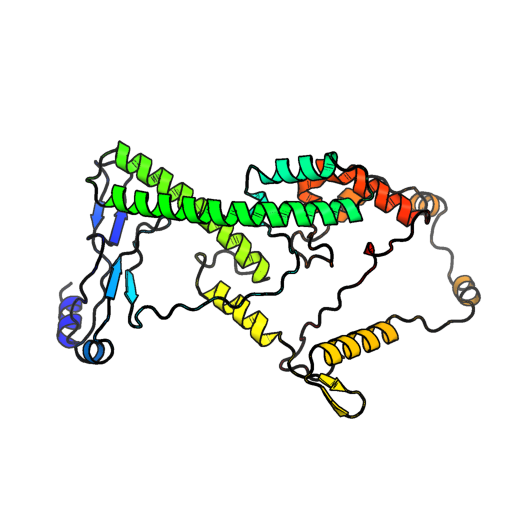1.00 84.62 96 VAL A C 1
ATOM 777 O O . VAL A 1 96 ? 3.124 8.146 4.091 1.00 84.62 96 VAL A O 1
ATOM 780 N N . LEU A 1 97 ? 1.890 6.414 4.812 1.00 83.38 97 LEU A N 1
ATOM 781 C CA . LEU A 1 97 ? 1.282 7.103 5.953 1.00 83.38 97 LEU A CA 1
ATOM 782 C C . LEU A 1 97 ? 2.145 7.063 7.225 1.00 83.38 97 LEU A C 1
ATOM 784 O O . LEU A 1 97 ? 1.738 7.608 8.248 1.00 83.38 97 LEU A O 1
ATOM 788 N N . GLU A 1 98 ? 3.294 6.386 7.208 1.00 86.69 98 GLU A N 1
ATOM 789 C CA . GLU A 1 98 ? 4.214 6.357 8.344 1.00 86.69 98 GLU A CA 1
ATOM 790 C C . GLU A 1 98 ? 5.244 7.487 8.222 1.00 86.69 98 GLU A C 1
ATOM 792 O O . GLU A 1 98 ? 5.931 7.615 7.208 1.00 86.69 98 GLU A O 1
ATOM 797 N N . GLU A 1 99 ? 5.376 8.291 9.277 1.00 85.25 99 GLU A N 1
ATOM 798 C CA . GLU A 1 99 ? 6.265 9.462 9.301 1.00 85.25 99 GLU A CA 1
ATOM 799 C C . GLU A 1 99 ? 7.743 9.089 9.104 1.00 85.25 99 GLU A C 1
ATOM 801 O O . GLU A 1 99 ? 8.501 9.822 8.473 1.00 85.25 99 GLU A O 1
ATOM 806 N N . ASP A 1 100 ? 8.157 7.918 9.597 1.00 89.62 100 ASP A N 1
ATOM 807 C CA . ASP A 1 100 ? 9.535 7.428 9.516 1.00 89.62 100 ASP A CA 1
ATOM 808 C C . ASP A 1 100 ? 9.889 6.799 8.158 1.00 89.62 100 ASP A C 1
ATOM 810 O O . ASP A 1 100 ? 11.060 6.517 7.885 1.00 89.62 100 ASP A O 1
ATOM 814 N N . PHE A 1 101 ? 8.906 6.589 7.280 1.00 89.31 101 PHE A N 1
ATOM 815 C CA . PHE A 1 101 ? 9.112 5.847 6.039 1.00 89.31 101 PHE A CA 1
ATOM 816 C C . PHE A 1 101 ? 9.872 6.646 4.973 1.00 89.31 101 PHE A C 1
ATOM 818 O O . PHE A 1 101 ? 10.764 6.110 4.314 1.00 89.31 101 PHE A O 1
ATOM 825 N N . GLU A 1 102 ? 9.594 7.943 4.828 1.00 91.56 102 GLU A N 1
ATOM 826 C CA . GLU A 1 102 ? 10.334 8.791 3.884 1.00 91.56 102 GLU A CA 1
ATOM 827 C C . GLU A 1 102 ? 11.806 8.937 4.293 1.00 91.56 102 GLU A C 1
ATOM 829 O O . GLU A 1 102 ? 12.707 8.833 3.456 1.00 91.56 102 GLU A O 1
ATOM 834 N N . GLN A 1 103 ? 12.064 9.088 5.596 1.00 91.81 103 GLN A N 1
ATOM 835 C CA . GLN A 1 103 ? 13.423 9.139 6.126 1.00 91.81 103 GLN A CA 1
ATOM 836 C C . GLN A 1 103 ? 14.165 7.817 5.894 1.00 91.81 103 GLN A C 1
ATOM 838 O O . GLN A 1 103 ? 15.350 7.840 5.554 1.00 91.81 103 GLN A O 1
ATOM 843 N N . LEU A 1 104 ? 13.486 6.673 6.027 1.00 91.88 104 LEU A N 1
ATOM 844 C CA . LEU A 1 104 ? 14.057 5.361 5.721 1.00 91.88 104 LEU A CA 1
ATOM 845 C C . LEU A 1 104 ? 14.490 5.265 4.251 1.00 91.88 104 LEU A C 1
ATOM 847 O O . LEU A 1 104 ? 15.614 4.839 3.983 1.00 91.88 104 LEU A O 1
ATOM 851 N N . ILE A 1 105 ? 13.628 5.684 3.316 1.00 91.50 105 ILE A N 1
ATOM 852 C CA . ILE A 1 105 ? 13.935 5.675 1.877 1.00 91.50 105 ILE A CA 1
ATOM 853 C C . ILE A 1 105 ? 15.123 6.587 1.591 1.00 91.50 105 ILE A C 1
ATOM 855 O O . ILE A 1 105 ? 16.100 6.135 1.004 1.00 91.50 105 ILE A O 1
ATOM 859 N N . SER A 1 106 ? 15.078 7.836 2.058 1.00 91.69 106 SER A N 1
ATOM 860 C CA . SER A 1 106 ? 16.157 8.808 1.857 1.00 91.69 106 SER A CA 1
ATOM 861 C C . SER A 1 106 ? 17.497 8.289 2.390 1.00 91.69 106 SER A C 1
ATOM 863 O O . SER A 1 106 ? 18.493 8.257 1.669 1.00 91.69 106 SER A O 1
ATOM 865 N N . THR A 1 107 ? 17.511 7.771 3.621 1.00 91.75 107 THR A N 1
ATOM 866 C CA . THR A 1 107 ? 18.729 7.233 4.246 1.00 91.75 107 THR A CA 1
ATOM 867 C C . THR A 1 107 ? 19.270 6.023 3.486 1.00 91.75 107 THR A C 1
ATOM 869 O O . THR A 1 107 ? 20.467 5.945 3.212 1.00 91.75 107 THR A O 1
ATOM 872 N N . SER A 1 108 ? 18.402 5.075 3.124 1.00 91.06 108 SER A N 1
ATOM 873 C CA . SER A 1 108 ? 18.813 3.853 2.426 1.00 91.06 108 SER A CA 1
ATOM 874 C C . SER A 1 108 ? 19.244 4.121 0.984 1.00 91.06 108 SER A C 1
ATOM 876 O O . SER A 1 108 ? 20.102 3.406 0.481 1.00 91.06 108 SER A O 1
ATOM 878 N N . TRP A 1 109 ? 18.656 5.118 0.321 1.00 91.00 109 TRP A N 1
ATOM 879 C CA . TRP A 1 109 ? 18.932 5.434 -1.080 1.00 91.00 109 TRP A CA 1
ATOM 880 C C . TRP A 1 109 ? 20.194 6.286 -1.246 1.00 91.00 109 TRP A C 1
ATOM 882 O O . TRP A 1 109 ? 21.023 5.996 -2.103 1.00 91.00 109 TRP A O 1
ATOM 892 N N . LEU A 1 110 ? 20.378 7.306 -0.397 1.00 88.44 110 LEU A N 1
ATOM 893 C CA . LEU A 1 110 ? 21.520 8.229 -0.469 1.00 88.44 110 LEU A CA 1
ATOM 894 C C . LEU A 1 110 ? 22.820 7.641 0.095 1.00 88.44 110 LEU A C 1
ATOM 896 O O . LEU A 1 110 ? 23.909 8.065 -0.291 1.00 88.44 110 LEU A O 1
ATOM 900 N N . SER A 1 111 ? 22.724 6.675 1.014 1.00 86.25 111 SER A N 1
ATOM 901 C CA . SER A 1 111 ? 23.901 5.975 1.555 1.00 86.25 111 SER A CA 1
ATOM 902 C C . SER A 1 111 ? 24.568 5.045 0.542 1.00 86.25 111 SER A C 1
ATOM 904 O O . SER A 1 111 ? 25.686 4.582 0.770 1.00 86.25 111 SER A O 1
ATOM 906 N N . ASP A 1 112 ? 23.903 4.793 -0.579 1.00 82.75 112 ASP A N 1
ATOM 907 C CA . ASP A 1 112 ? 24.327 3.857 -1.594 1.00 82.75 112 ASP A CA 1
ATOM 908 C C . ASP A 1 112 ? 24.734 4.582 -2.884 1.00 82.75 112 ASP A C 1
ATOM 910 O O . ASP A 1 112 ? 24.052 5.484 -3.366 1.00 82.75 112 ASP A O 1
ATOM 914 N N . GLN A 1 113 ? 25.866 4.179 -3.454 1.00 81.88 113 GLN A N 1
ATOM 915 C CA . GLN A 1 113 ? 26.422 4.738 -4.692 1.00 81.88 113 GLN A CA 1
ATOM 916 C C . GLN A 1 113 ? 26.416 3.717 -5.838 1.00 81.88 113 GLN A C 1
ATOM 918 O O . GLN A 1 113 ? 27.044 3.932 -6.871 1.00 81.88 113 GLN A O 1
ATOM 923 N N . SER A 1 114 ? 25.740 2.579 -5.667 1.00 84.56 114 SER A N 1
ATOM 924 C CA . SER A 1 114 ? 25.611 1.576 -6.722 1.00 84.56 114 SER A CA 1
ATOM 925 C C . SER A 1 114 ? 24.607 1.961 -7.809 1.00 84.56 114 SER A C 1
ATOM 927 O O . SER A 1 114 ? 23.914 2.975 -7.733 1.00 84.56 114 SER A O 1
ATOM 929 N N . SER A 1 115 ? 24.451 1.059 -8.779 1.00 85.56 115 SER A N 1
ATOM 930 C CA . SER A 1 115 ? 23.360 1.086 -9.748 1.00 85.56 115 SER A CA 1
ATOM 931 C C . SER A 1 115 ? 21.977 1.029 -9.080 1.00 85.56 115 SER A C 1
ATOM 933 O O . SER A 1 115 ? 21.815 0.521 -7.965 1.00 85.56 115 SER A O 1
ATOM 935 N N . VAL A 1 116 ? 20.971 1.534 -9.801 1.00 87.19 116 VAL A N 1
ATOM 936 C CA . VAL A 1 116 ? 19.559 1.567 -9.383 1.00 87.19 116 VAL A CA 1
ATOM 937 C C . VAL A 1 116 ? 19.009 0.188 -8.980 1.00 87.19 116 VAL A C 1
ATOM 939 O O . VAL A 1 116 ? 18.378 0.115 -7.927 1.00 87.19 116 VAL A O 1
ATOM 942 N N . PRO A 1 117 ? 19.264 -0.918 -9.709 1.00 85.25 117 PRO A N 1
ATOM 943 C CA . PRO A 1 117 ? 18.738 -2.230 -9.319 1.00 85.25 117 PRO A CA 1
ATOM 944 C C . PRO A 1 117 ? 19.256 -2.694 -7.953 1.00 85.25 117 PRO A C 1
ATOM 946 O O . PRO A 1 117 ? 18.485 -3.151 -7.113 1.00 85.25 117 PRO A O 1
ATOM 949 N N . SER A 1 118 ? 20.548 -2.492 -7.680 1.00 85.38 118 SER A N 1
ATOM 950 C CA . SER A 1 118 ? 21.140 -2.829 -6.381 1.00 85.38 118 SER A CA 1
ATOM 951 C C . SER A 1 118 ? 20.632 -1.923 -5.252 1.00 85.38 118 SER A C 1
ATOM 953 O O . SER A 1 118 ? 20.440 -2.400 -4.131 1.00 85.38 118 SER A O 1
ATOM 955 N N . LYS A 1 119 ? 20.354 -0.643 -5.548 1.00 89.31 119 LYS A N 1
ATOM 956 C CA . LYS A 1 119 ? 19.693 0.283 -4.611 1.00 89.31 119 LYS A CA 1
ATOM 957 C C . LYS A 1 119 ? 18.286 -0.199 -4.254 1.00 89.31 119 LYS A C 1
ATOM 959 O O . LYS A 1 119 ? 17.936 -0.224 -3.076 1.00 89.31 119 LYS A O 1
ATOM 964 N N . LEU A 1 120 ? 17.497 -0.626 -5.245 1.00 88.25 120 LEU A N 1
ATOM 965 C CA . LEU A 1 120 ? 16.140 -1.153 -5.044 1.00 88.25 120 LEU A CA 1
ATOM 966 C C . LEU A 1 120 ? 16.142 -2.449 -4.226 1.00 88.25 120 LEU A C 1
ATOM 968 O O . LEU A 1 120 ? 15.352 -2.577 -3.291 1.00 88.25 120 LEU A O 1
ATOM 972 N N . GLU A 1 121 ? 17.058 -3.378 -4.506 1.00 86.38 121 GLU A N 1
ATOM 973 C CA . GLU A 1 121 ? 17.180 -4.625 -3.742 1.00 86.38 121 GLU A CA 1
ATOM 974 C C . GLU A 1 121 ? 17.532 -4.354 -2.270 1.00 86.38 121 GLU A C 1
ATOM 976 O O . GLU A 1 121 ? 16.886 -4.873 -1.351 1.00 86.38 121 GLU A O 1
ATOM 981 N N . ARG A 1 122 ? 18.514 -3.480 -2.018 1.00 87.62 122 ARG A N 1
ATOM 982 C CA . ARG A 1 122 ? 18.865 -3.068 -0.652 1.00 87.62 122 ARG A CA 1
ATOM 983 C C . ARG A 1 122 ? 17.726 -2.340 0.040 1.00 87.62 122 ARG A C 1
ATOM 985 O O . ARG A 1 122 ? 17.453 -2.628 1.205 1.00 87.62 122 ARG A O 1
ATOM 992 N N . LEU A 1 123 ? 17.037 -1.445 -0.663 1.00 90.19 123 LEU A N 1
ATOM 993 C CA . LEU A 1 123 ? 15.869 -0.756 -0.132 1.00 90.19 123 LEU A CA 1
ATOM 994 C C . LEU A 1 123 ? 14.777 -1.762 0.258 1.00 90.19 123 LEU A C 1
ATOM 996 O O . LEU A 1 123 ? 14.242 -1.674 1.361 1.00 90.19 123 LEU A O 1
ATOM 1000 N N . ALA A 1 124 ? 14.499 -2.766 -0.575 1.00 87.19 124 ALA A N 1
ATOM 1001 C CA . ALA A 1 124 ? 13.538 -3.822 -0.266 1.00 87.19 124 ALA A CA 1
ATOM 1002 C C . ALA A 1 124 ? 13.925 -4.611 1.000 1.00 87.19 124 ALA A C 1
ATOM 1004 O O . ALA A 1 124 ? 13.065 -4.913 1.833 1.00 87.19 124 ALA A O 1
ATOM 1005 N N . LEU A 1 125 ? 15.214 -4.909 1.204 1.00 87.25 125 LEU A N 1
ATOM 1006 C CA . LEU A 1 125 ? 15.710 -5.554 2.428 1.00 87.25 125 LEU A CA 1
ATOM 1007 C C . LEU A 1 125 ? 15.576 -4.651 3.664 1.00 87.25 125 LEU A C 1
ATOM 1009 O O . LEU A 1 125 ? 15.108 -5.109 4.714 1.00 87.25 125 LEU A O 1
ATOM 1013 N N . SER A 1 126 ? 15.935 -3.372 3.540 1.00 88.88 126 SER A N 1
ATOM 1014 C CA . SER A 1 126 ? 15.774 -2.362 4.592 1.00 88.88 126 SER A CA 1
ATOM 1015 C C . SER A 1 126 ? 14.308 -2.224 5.003 1.00 88.88 126 SER A C 1
ATOM 1017 O O . SER A 1 126 ? 13.989 -2.298 6.193 1.00 88.88 126 SER A O 1
ATOM 1019 N N . ILE A 1 127 ? 13.401 -2.136 4.024 1.00 88.69 127 ILE A N 1
ATOM 1020 C CA . ILE A 1 127 ? 11.955 -2.078 4.248 1.00 88.69 127 ILE A CA 1
ATOM 1021 C C . ILE A 1 127 ? 11.468 -3.365 4.914 1.00 88.69 127 ILE A C 1
ATOM 1023 O O . ILE A 1 127 ? 10.792 -3.286 5.934 1.00 88.69 127 ILE A O 1
ATOM 1027 N N . LYS A 1 128 ? 11.862 -4.559 4.441 1.00 85.12 128 LYS A N 1
ATOM 1028 C CA . LYS A 1 128 ? 11.506 -5.833 5.102 1.00 85.12 128 LYS A CA 1
ATOM 1029 C C . LYS A 1 128 ? 11.910 -5.852 6.574 1.00 85.12 128 LYS A C 1
ATOM 1031 O O . LYS A 1 128 ? 11.158 -6.346 7.419 1.00 85.12 128 LYS A O 1
ATOM 1036 N N . SER A 1 129 ? 13.093 -5.330 6.897 1.00 87.31 129 SER A N 1
ATOM 1037 C CA . SER A 1 129 ? 13.553 -5.240 8.281 1.00 87.31 129 SER A CA 1
ATOM 1038 C C . SER A 1 129 ? 12.707 -4.261 9.097 1.00 87.31 129 SER A C 1
ATOM 1040 O O . SER A 1 129 ? 12.214 -4.629 10.167 1.00 87.31 129 SER A O 1
ATOM 1042 N N . TRP A 1 130 ? 12.459 -3.066 8.558 1.00 89.75 130 TRP A N 1
ATOM 1043 C CA . TRP A 1 130 ? 11.603 -2.049 9.167 1.00 89.75 130 TRP A CA 1
ATOM 1044 C C . TRP A 1 130 ? 10.168 -2.551 9.388 1.00 89.75 130 TRP A C 1
ATOM 1046 O O . TRP A 1 130 ? 9.634 -2.396 10.486 1.00 89.75 130 TRP A O 1
ATOM 1056 N N . CYS A 1 131 ? 9.577 -3.279 8.433 1.00 84.94 131 CYS A N 1
ATOM 1057 C CA . CYS A 1 131 ? 8.233 -3.852 8.544 1.00 84.94 131 CYS A CA 1
ATOM 1058 C C . CYS A 1 131 ? 8.074 -4.780 9.756 1.00 84.94 131 CYS A C 1
ATOM 1060 O O . CYS A 1 131 ? 7.001 -4.823 10.362 1.00 84.94 131 CYS A O 1
ATOM 1062 N N . ARG A 1 132 ? 9.121 -5.528 10.140 1.00 79.94 132 ARG A N 1
ATOM 1063 C CA . ARG A 1 132 ? 9.082 -6.371 11.351 1.00 79.94 132 ARG A CA 1
ATOM 1064 C C . ARG A 1 132 ? 8.935 -5.515 12.610 1.00 79.94 132 ARG A C 1
ATOM 1066 O O . ARG A 1 132 ? 8.120 -5.838 13.474 1.00 79.94 132 ARG A O 1
ATOM 1073 N N . GLY A 1 133 ? 9.677 -4.410 12.686 1.00 84.94 133 GLY A N 1
ATOM 1074 C CA . GLY A 1 133 ? 9.568 -3.429 13.767 1.00 84.94 133 GLY A CA 1
ATOM 1075 C C . GLY A 1 133 ? 8.217 -2.712 13.768 1.00 84.94 133 GLY A C 1
ATOM 1076 O O . GLY A 1 133 ? 7.576 -2.617 14.816 1.00 84.94 133 GLY A O 1
ATOM 1077 N N . LEU A 1 134 ? 7.748 -2.296 12.588 1.00 84.94 134 LEU A N 1
ATOM 1078 C CA . LEU A 1 134 ? 6.468 -1.620 12.398 1.00 84.94 134 LEU A CA 1
ATOM 1079 C C . LEU A 1 134 ? 5.294 -2.476 12.877 1.00 84.94 134 LEU A C 1
ATOM 1081 O O . LEU A 1 134 ? 4.478 -2.000 13.659 1.00 84.94 134 LEU A O 1
ATOM 1085 N N . ARG A 1 135 ? 5.222 -3.752 12.472 1.00 79.75 135 ARG A N 1
ATOM 1086 C CA . ARG A 1 135 ? 4.148 -4.665 12.908 1.00 79.75 135 ARG A CA 1
ATOM 1087 C C . ARG A 1 135 ? 4.100 -4.790 14.428 1.00 79.75 135 ARG A C 1
ATOM 1089 O O . ARG A 1 135 ? 3.026 -4.730 15.020 1.00 79.75 135 ARG A O 1
ATOM 1096 N N . ALA A 1 136 ? 5.260 -4.916 15.070 1.00 79.81 136 ALA A N 1
ATOM 1097 C CA . ALA A 1 136 ? 5.338 -4.986 16.523 1.00 79.81 136 ALA A CA 1
ATOM 1098 C C . ALA A 1 136 ? 4.934 -3.655 17.191 1.00 79.81 136 ALA A C 1
ATOM 1100 O O . ALA A 1 136 ? 4.246 -3.673 18.212 1.00 79.81 136 ALA A O 1
ATOM 1101 N N . ARG A 1 137 ? 5.327 -2.506 16.616 1.00 86.75 137 ARG A N 1
ATOM 1102 C CA . ARG A 1 137 ? 4.932 -1.159 17.070 1.00 86.75 137 ARG A CA 1
ATOM 1103 C C . ARG A 1 137 ? 3.417 -0.964 16.973 1.00 86.75 137 ARG A C 1
A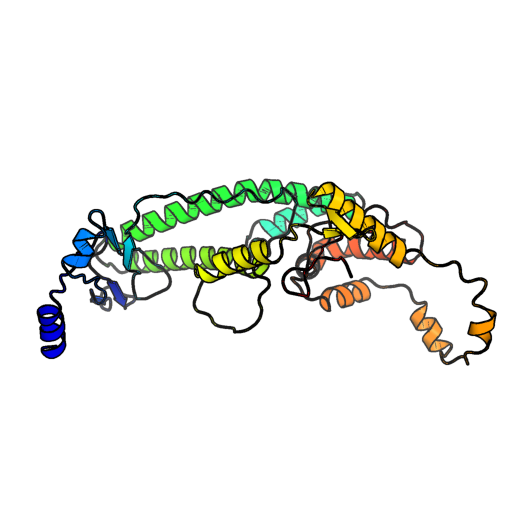TOM 1105 O O . ARG A 1 137 ? 2.804 -0.616 17.978 1.00 86.75 137 ARG A O 1
ATOM 1112 N N . ARG A 1 138 ? 2.822 -1.267 15.815 1.00 83.69 138 ARG A N 1
ATOM 1113 C CA . ARG A 1 138 ? 1.376 -1.179 15.557 1.00 83.69 138 ARG A CA 1
ATOM 1114 C C . ARG A 1 138 ? 0.569 -2.083 16.484 1.00 83.69 138 ARG A C 1
ATOM 1116 O O . ARG A 1 138 ? -0.412 -1.629 17.062 1.00 83.69 138 ARG A O 1
ATOM 1123 N N . LEU A 1 139 ? 1.011 -3.325 16.709 1.00 80.81 139 LEU A N 1
ATOM 1124 C CA . LEU A 1 139 ? 0.331 -4.247 17.627 1.00 80.81 139 LEU A CA 1
ATOM 1125 C C . LEU A 1 139 ? 0.345 -3.733 19.075 1.00 80.81 139 LEU A C 1
ATOM 1127 O O . LEU A 1 139 ? -0.682 -3.772 19.751 1.00 80.81 139 LEU A O 1
ATOM 1131 N N . ARG A 1 140 ? 1.494 -3.229 19.551 1.00 84.88 140 ARG A N 1
ATOM 1132 C CA . ARG A 1 140 ? 1.602 -2.635 20.894 1.00 84.88 140 ARG A CA 1
ATOM 1133 C C . ARG A 1 140 ? 0.749 -1.377 21.025 1.00 84.88 140 ARG A C 1
ATOM 1135 O O . ARG A 1 140 ? 0.010 -1.267 21.994 1.00 84.88 140 ARG A O 1
ATOM 1142 N N . SER A 1 141 ? 0.828 -0.465 20.056 1.00 85.69 141 SER A N 1
ATOM 1143 C CA . SER A 1 141 ? 0.060 0.784 20.059 1.00 85.69 141 SER A CA 1
ATOM 1144 C C . SER A 1 141 ? -1.448 0.517 20.039 1.00 85.69 141 SER A C 1
ATOM 1146 O O . SER A 1 141 ? -2.150 1.007 20.916 1.00 85.69 141 SER A O 1
ATOM 1148 N N . ASN A 1 142 ? -1.936 -0.363 19.154 1.00 83.94 142 ASN A N 1
ATOM 1149 C CA . ASN A 1 142 ? -3.341 -0.786 19.139 1.00 83.94 142 ASN A CA 1
ATOM 1150 C C . ASN A 1 142 ? -3.791 -1.380 20.472 1.00 83.94 142 ASN A C 1
ATOM 1152 O O . ASN A 1 142 ? -4.890 -1.090 20.936 1.00 83.94 142 ASN A O 1
ATOM 1156 N N . LYS A 1 143 ? -2.962 -2.235 21.083 1.00 85.38 143 LYS A N 1
ATOM 1157 C CA . LYS A 1 143 ? -3.281 -2.836 22.379 1.00 85.38 143 LYS A CA 1
ATOM 1158 C C . LYS A 1 143 ? -3.444 -1.757 23.454 1.00 85.38 143 LYS A C 1
ATOM 1160 O O . LYS A 1 143 ? -4.478 -1.736 24.111 1.00 85.38 143 LYS A O 1
ATOM 1165 N N . VAL A 1 144 ? -2.476 -0.846 23.567 1.00 88.69 144 VAL A N 1
ATOM 1166 C CA . VAL A 1 144 ? -2.503 0.263 24.537 1.00 88.69 144 VAL A CA 1
ATOM 1167 C C . VAL A 1 144 ? -3.709 1.172 24.305 1.00 88.69 144 VAL A C 1
ATOM 1169 O O . VAL A 1 144 ? -4.427 1.480 25.249 1.00 88.69 144 VAL A O 1
ATOM 1172 N N . LEU A 1 145 ? -3.982 1.558 23.055 1.00 86.88 145 LEU A N 1
ATOM 1173 C CA . LEU A 1 145 ? -5.126 2.407 22.717 1.00 86.88 145 LEU A CA 1
ATOM 1174 C C . LEU A 1 145 ? -6.466 1.724 23.033 1.00 86.88 145 LEU A C 1
ATOM 1176 O O . LEU A 1 145 ? -7.379 2.372 23.534 1.00 86.88 145 LEU A O 1
ATOM 1180 N N . ARG A 1 146 ? -6.595 0.412 22.787 1.00 83.69 146 ARG A N 1
ATOM 1181 C CA . ARG A 1 146 ? -7.809 -0.354 23.121 1.00 83.69 146 ARG A CA 1
ATOM 1182 C C . ARG A 1 146 ? -8.007 -0.515 24.626 1.00 83.69 146 ARG A C 1
ATOM 1184 O O . ARG A 1 146 ? -9.140 -0.405 25.086 1.00 83.69 146 ARG A O 1
ATOM 1191 N N . GLU A 1 147 ? -6.935 -0.769 25.373 1.00 86.81 147 GLU A N 1
ATOM 1192 C CA . GLU A 1 147 ? -6.964 -0.813 26.841 1.00 86.81 147 GLU A CA 1
ATOM 1193 C C . GLU A 1 147 ? -7.367 0.558 27.399 1.00 86.81 147 GLU A C 1
ATOM 1195 O O . GLU A 1 147 ? -8.331 0.651 28.155 1.00 86.81 147 GLU A O 1
ATOM 1200 N N . ARG A 1 148 ? -6.749 1.642 26.913 1.00 86.25 148 ARG A N 1
ATOM 1201 C CA . ARG A 1 148 ? -7.085 3.003 27.342 1.00 86.25 148 ARG A CA 1
ATOM 1202 C C . ARG A 1 148 ? -8.518 3.400 26.992 1.00 86.25 148 ARG A C 1
ATOM 1204 O O . ARG A 1 148 ? -9.209 3.993 27.816 1.00 86.25 148 ARG A O 1
ATOM 1211 N N . LEU A 1 149 ? -8.997 3.020 25.805 1.00 85.31 149 LEU A N 1
ATOM 1212 C CA . LEU A 1 149 ? -10.394 3.210 25.413 1.00 85.31 149 LEU A CA 1
ATOM 1213 C C . LEU A 1 149 ? -11.340 2.460 26.358 1.00 85.31 149 LEU A C 1
ATOM 1215 O O . LEU A 1 149 ? -12.409 2.978 26.679 1.00 85.31 149 LEU A O 1
ATOM 1219 N N . ALA A 1 150 ? -10.990 1.241 26.783 1.00 82.69 150 ALA A N 1
ATOM 1220 C CA . ALA A 1 150 ? -11.782 0.473 27.738 1.00 82.69 150 ALA A CA 1
ATOM 1221 C C . ALA A 1 150 ? -11.850 1.177 29.100 1.00 82.69 150 ALA A C 1
ATOM 1223 O O . ALA A 1 150 ? -12.956 1.358 29.610 1.00 82.69 150 ALA A O 1
ATOM 1224 N N . ASP A 1 151 ? -10.708 1.642 29.611 1.00 85.50 151 ASP A N 1
ATOM 1225 C CA . ASP A 1 151 ? -10.596 2.338 30.895 1.00 85.50 151 ASP A CA 1
ATOM 1226 C C . ASP A 1 151 ? -11.407 3.641 30.920 1.00 85.50 151 ASP A C 1
ATOM 1228 O O . ASP A 1 151 ? -12.280 3.807 31.772 1.00 85.50 151 ASP A O 1
ATOM 1232 N N . LEU A 1 152 ? -11.190 4.532 29.943 1.00 82.56 152 LEU A N 1
ATOM 1233 C CA . LEU A 1 152 ? -11.845 5.850 29.864 1.00 82.56 152 LEU A CA 1
ATOM 1234 C C . LEU A 1 152 ? -13.367 5.772 29.791 1.00 82.56 152 LEU A C 1
ATOM 1236 O O . LEU A 1 152 ? -14.080 6.715 30.105 1.00 82.56 152 LEU A O 1
ATOM 1240 N N . SER A 1 153 ? -13.892 4.640 29.353 1.00 72.94 153 SER A N 1
ATOM 1241 C CA . SER A 1 153 ? -15.327 4.483 29.172 1.00 72.94 153 SER A CA 1
ATOM 1242 C C . SER A 1 153 ? -16.040 3.764 30.305 1.00 72.94 153 SER A C 1
ATOM 1244 O O . SER A 1 153 ? -17.270 3.667 30.275 1.00 72.94 153 SER A O 1
ATOM 1246 N N . LEU A 1 154 ? -15.275 3.220 31.252 1.00 78.31 154 LEU A N 1
ATOM 1247 C CA . LEU A 1 154 ? -15.772 2.791 32.555 1.00 78.31 154 LEU A CA 1
ATOM 1248 C C . LEU A 1 154 ? -15.756 3.946 33.564 1.00 78.31 154 LEU A C 1
ATOM 1250 O O . LEU A 1 154 ? -16.429 3.852 34.586 1.00 78.31 154 LEU A O 1
ATOM 1254 N N . GLN A 1 155 ? -15.003 5.011 33.280 1.00 78.19 155 GLN A N 1
ATOM 1255 C CA . GLN A 1 155 ? -14.967 6.225 34.086 1.00 78.19 155 GLN A CA 1
ATOM 1256 C C . GLN A 1 155 ? -16.221 7.082 33.866 1.00 78.19 155 GLN A C 1
ATOM 1258 O O . GLN A 1 155 ? -16.849 7.058 32.797 1.00 78.19 155 GLN A O 1
ATOM 1263 N N . ASP A 1 156 ? -16.578 7.845 34.898 1.00 77.31 156 ASP A N 1
ATOM 1264 C CA . ASP A 1 156 ? -17.621 8.856 34.790 1.00 77.31 156 ASP A CA 1
ATOM 1265 C C . ASP A 1 156 ? -17.183 9.954 33.806 1.00 77.31 156 ASP A C 1
ATOM 1267 O O . ASP A 1 156 ? -16.004 10.314 33.770 1.00 77.31 156 ASP A O 1
ATOM 1271 N N . PRO A 1 157 ? -18.104 10.457 32.965 1.00 73.62 157 PRO A N 1
ATOM 1272 C CA . PRO A 1 157 ? -17.773 11.434 31.941 1.00 73.62 157 PRO A CA 1
ATOM 1273 C C . PRO A 1 157 ? -17.453 12.789 32.578 1.00 73.62 157 PRO A C 1
ATOM 1275 O O . PRO A 1 157 ? -18.352 13.508 33.011 1.00 73.62 157 PRO A O 1
ATOM 1278 N N . ASP A 1 158 ? -16.169 13.119 32.592 1.00 84.81 158 ASP A N 1
ATOM 1279 C CA . ASP A 1 158 ? -15.633 14.464 32.792 1.00 84.81 158 ASP A CA 1
ATOM 1280 C C . ASP A 1 158 ? -15.159 15.030 31.446 1.00 84.81 158 ASP A C 1
ATOM 1282 O O . ASP A 1 158 ? -14.907 14.269 30.506 1.00 84.81 158 ASP A O 1
ATOM 1286 N N . ASP A 1 159 ? -15.060 16.351 31.332 1.00 82.44 159 ASP A N 1
ATOM 1287 C CA . ASP A 1 159 ? -14.676 17.009 30.082 1.00 82.44 159 ASP A CA 1
ATOM 1288 C C . ASP A 1 159 ? -13.259 16.593 29.639 1.00 82.44 159 ASP A C 1
ATOM 1290 O O . ASP A 1 159 ? -13.075 16.248 28.470 1.00 82.44 159 ASP A O 1
ATOM 1294 N N . ASP A 1 160 ? -12.307 16.476 30.572 1.00 84.12 160 ASP A N 1
ATOM 1295 C CA . ASP A 1 160 ? -10.939 16.013 30.285 1.00 84.12 160 ASP A CA 1
ATOM 1296 C C . ASP A 1 160 ? -10.927 14.547 29.803 1.00 84.12 160 ASP A C 1
ATOM 1298 O O . ASP A 1 160 ? -10.241 14.180 28.845 1.00 84.12 160 ASP A O 1
ATOM 1302 N N . ALA A 1 161 ? -11.741 13.689 30.429 1.00 82.69 161 ALA A N 1
ATOM 1303 C CA . ALA A 1 161 ? -11.866 12.282 30.044 1.00 82.69 161 ALA A CA 1
ATOM 1304 C C . ALA A 1 161 ? -12.529 12.117 28.664 1.00 82.69 161 ALA A C 1
ATOM 1306 O O . ALA A 1 161 ? -12.211 11.179 27.926 1.00 82.69 161 ALA A O 1
ATOM 1307 N N . LEU A 1 162 ? -13.455 13.012 28.302 1.00 82.19 162 LEU A N 1
ATOM 1308 C CA . LEU A 1 162 ? -14.095 13.027 26.988 1.00 82.19 162 LEU A CA 1
ATOM 1309 C C . LEU A 1 162 ? -13.152 13.526 25.895 1.00 82.19 162 LEU A C 1
ATOM 1311 O O . LEU A 1 162 ? -13.151 12.944 24.808 1.00 82.19 162 LEU A O 1
ATOM 1315 N N . GLU A 1 163 ? -12.338 14.543 26.176 1.00 85.12 163 GLU A N 1
ATOM 1316 C CA . GLU A 1 163 ? -11.288 14.997 25.263 1.00 85.12 163 GLU A CA 1
ATOM 1317 C C . GLU A 1 163 ? -10.305 13.857 24.972 1.00 85.12 163 GLU A C 1
ATOM 1319 O O . GLU A 1 163 ? -10.164 13.449 23.814 1.00 85.12 163 GLU A O 1
ATOM 1324 N N . GLU A 1 164 ? -9.750 13.225 26.010 1.00 86.12 164 GLU A N 1
ATOM 1325 C CA . GLU A 1 164 ? -8.835 12.090 25.846 1.00 86.12 164 GLU A CA 1
ATOM 1326 C C . GLU A 1 164 ? -9.496 10.923 25.088 1.00 86.12 164 GLU A C 1
ATOM 1328 O O . GLU A 1 164 ? -8.898 10.300 24.205 1.00 86.12 164 GLU A O 1
ATOM 1333 N N . LEU A 1 165 ? -10.772 10.639 25.364 1.00 83.75 165 LEU A N 1
ATOM 1334 C CA . LEU A 1 165 ? -11.527 9.611 24.649 1.00 83.75 165 LEU A CA 1
ATOM 1335 C C . LEU A 1 165 ? -11.664 9.935 23.155 1.00 83.75 165 LEU A C 1
ATOM 1337 O O . LEU A 1 165 ? -11.596 9.020 22.329 1.00 83.75 165 LEU A O 1
ATOM 1341 N N . THR A 1 166 ? -11.836 11.206 22.781 1.00 82.81 166 THR A N 1
ATOM 1342 C CA . THR A 1 166 ? -11.852 11.599 21.365 1.00 82.81 166 THR A CA 1
ATOM 1343 C C . THR A 1 166 ? -10.490 11.430 20.697 1.00 82.81 166 THR A C 1
ATOM 1345 O O . THR A 1 166 ? -10.444 10.918 19.577 1.00 82.81 166 THR A O 1
ATOM 1348 N N . GLU A 1 167 ? -9.393 11.756 21.381 1.00 87.50 167 GLU A N 1
ATOM 1349 C CA . GLU A 1 167 ? -8.032 11.561 20.867 1.00 87.50 167 GLU A CA 1
ATOM 1350 C C . GLU A 1 167 ? -7.709 10.078 20.656 1.00 87.50 167 GLU A C 1
ATOM 1352 O O . GLU A 1 167 ? -7.249 9.677 19.584 1.00 87.50 167 GLU A O 1
ATOM 1357 N N . VAL A 1 168 ? -8.027 9.232 21.641 1.00 87.31 168 VAL A N 1
ATOM 1358 C CA . VAL A 1 168 ? -7.826 7.778 21.555 1.00 87.31 168 VAL A CA 1
ATOM 1359 C C . VAL A 1 168 ? -8.661 7.177 20.422 1.00 87.31 168 VAL A C 1
ATOM 1361 O O . VAL A 1 168 ? -8.159 6.339 19.664 1.00 87.31 168 VAL A O 1
ATOM 1364 N N . LYS A 1 169 ? -9.922 7.608 20.263 1.00 84.06 169 LYS A N 1
ATOM 1365 C CA . LYS A 1 169 ? -10.769 7.180 19.138 1.00 84.06 169 LYS A CA 1
ATOM 1366 C C . LYS A 1 169 ? -10.170 7.614 17.798 1.00 84.06 169 LYS A C 1
ATOM 1368 O O . LYS A 1 169 ? -10.123 6.801 16.880 1.00 84.06 169 LYS A O 1
ATOM 1373 N N . LEU A 1 170 ? -9.673 8.846 17.685 1.00 85.88 170 LEU A N 1
ATOM 1374 C CA . LEU A 1 170 ? -9.038 9.344 16.464 1.00 85.88 170 LEU A CA 1
ATOM 1375 C C . LEU A 1 170 ? -7.778 8.541 16.104 1.00 85.88 170 LEU A C 1
ATOM 1377 O O . LEU A 1 170 ? -7.614 8.150 14.949 1.00 85.88 170 LEU A O 1
ATOM 1381 N N . ALA A 1 171 ? -6.927 8.238 17.087 1.00 85.94 171 ALA A N 1
ATOM 1382 C CA . ALA A 1 171 ? -5.719 7.440 16.888 1.00 85.94 171 ALA A CA 1
ATOM 1383 C C . ALA A 1 171 ? -6.033 6.004 16.430 1.00 85.94 171 ALA A C 1
ATOM 1385 O O . ALA A 1 171 ? -5.389 5.490 15.516 1.00 85.94 171 ALA A O 1
ATOM 1386 N N . LEU A 1 172 ? -7.053 5.366 17.020 1.00 84.88 172 LEU A N 1
ATOM 1387 C CA . LEU A 1 172 ? -7.539 4.057 16.566 1.00 84.88 172 LEU A CA 1
ATOM 1388 C C . LEU A 1 172 ? -8.111 4.116 15.147 1.00 84.88 172 LEU A C 1
ATOM 1390 O O . LEU A 1 172 ? -7.932 3.166 14.384 1.00 84.88 172 LEU A O 1
ATOM 1394 N N . ASN A 1 173 ? -8.771 5.220 14.791 1.00 83.81 173 ASN A N 1
ATOM 1395 C CA . ASN A 1 173 ? -9.337 5.391 13.459 1.00 83.81 173 ASN A CA 1
ATOM 1396 C C . ASN A 1 173 ? -8.251 5.487 12.387 1.00 83.81 173 ASN A C 1
ATOM 1398 O O . ASN A 1 173 ? -8.283 4.723 11.427 1.00 83.81 173 ASN A O 1
ATOM 1402 N N . LEU A 1 174 ? -7.234 6.318 12.621 1.00 84.38 174 LEU A N 1
ATOM 1403 C CA . LEU A 1 174 ? -6.062 6.427 11.749 1.00 84.38 174 LEU A CA 1
ATOM 1404 C C . LEU A 1 174 ? -5.369 5.078 11.520 1.00 84.38 174 LEU A C 1
ATOM 1406 O O . LEU A 1 174 ? -4.901 4.785 10.421 1.00 84.38 174 LEU A O 1
ATOM 1410 N N . GLU A 1 175 ? -5.281 4.245 12.556 1.00 82.56 175 GLU A N 1
ATOM 1411 C CA . GLU A 1 175 ? -4.645 2.936 12.444 1.00 82.56 175 GLU A CA 1
ATOM 1412 C C . GLU A 1 175 ? -5.494 1.934 11.645 1.00 82.56 175 GLU A C 1
ATOM 1414 O O . GLU A 1 175 ? -4.944 1.145 10.875 1.00 82.56 175 GLU A O 1
ATOM 1419 N N . ALA A 1 176 ? -6.824 2.000 11.747 1.00 78.50 176 ALA A N 1
ATOM 1420 C CA . ALA A 1 176 ? -7.701 1.193 10.903 1.00 78.50 176 ALA A CA 1
ATOM 1421 C C . ALA A 1 176 ? -7.699 1.648 9.440 1.00 78.50 176 ALA A C 1
ATOM 1423 O O . ALA A 1 176 ? -7.702 0.788 8.563 1.00 78.50 176 ALA A O 1
ATOM 1424 N N . ASP A 1 177 ? -7.618 2.954 9.168 1.00 79.56 177 ASP A N 1
ATOM 1425 C CA . ASP A 1 177 ? -7.510 3.484 7.801 1.00 79.56 177 ASP A CA 1
ATOM 1426 C C . ASP A 1 177 ? -6.247 2.934 7.104 1.00 79.56 177 ASP A C 1
ATOM 1428 O O . ASP A 1 177 ? -6.262 2.543 5.933 1.00 79.56 177 ASP A O 1
ATOM 1432 N N . LYS A 1 178 ? -5.135 2.803 7.844 1.00 81.31 178 LYS A N 1
ATOM 1433 C CA . LYS A 1 178 ? -3.907 2.157 7.343 1.00 81.31 178 LYS A CA 1
ATOM 1434 C C . LYS A 1 178 ? -4.102 0.670 7.041 1.00 81.31 178 LYS A C 1
ATOM 1436 O O . LYS A 1 178 ? -3.487 0.152 6.102 1.00 81.31 178 LYS A O 1
ATOM 1441 N N . GLU A 1 179 ? -4.877 -0.054 7.847 1.00 77.00 179 GLU A N 1
ATOM 1442 C CA . GLU A 1 179 ? -5.216 -1.456 7.569 1.00 77.00 179 GLU A CA 1
ATOM 1443 C C . GLU A 1 179 ? -6.150 -1.578 6.361 1.00 77.00 179 GLU A C 1
ATOM 1445 O O . GLU A 1 179 ? -5.978 -2.483 5.545 1.00 77.00 179 GLU A O 1
ATOM 1450 N N . GLU A 1 180 ? -7.094 -0.653 6.206 1.00 74.44 180 GLU A N 1
ATOM 1451 C CA . GLU A 1 180 ? -8.022 -0.612 5.079 1.00 74.44 180 GLU A CA 1
ATOM 1452 C C . GLU A 1 180 ? -7.276 -0.479 3.749 1.00 74.44 180 GLU A C 1
ATOM 1454 O O . GLU A 1 180 ? -7.439 -1.334 2.879 1.00 74.44 180 GLU A O 1
ATOM 1459 N N . ILE A 1 181 ? -6.354 0.484 3.636 1.00 75.38 181 ILE A N 1
ATOM 1460 C CA . ILE A 1 181 ? -5.507 0.665 2.441 1.00 75.38 181 ILE A CA 1
ATOM 1461 C C . ILE A 1 181 ? -4.725 -0.618 2.105 1.00 75.38 181 ILE A C 1
ATOM 1463 O O . ILE A 1 181 ? -4.585 -1.001 0.940 1.00 75.38 181 ILE A O 1
ATOM 1467 N N . PHE A 1 182 ? -4.219 -1.319 3.123 1.00 75.25 182 PHE A N 1
ATOM 1468 C CA . PHE A 1 182 ? -3.485 -2.576 2.941 1.00 75.25 182 PHE A CA 1
ATOM 1469 C C . PHE A 1 182 ? -4.352 -3.689 2.339 1.00 75.25 182 PHE A C 1
ATOM 1471 O O . PHE A 1 182 ? -3.873 -4.471 1.504 1.00 75.25 182 PHE A O 1
ATOM 1478 N N . TRP A 1 183 ? -5.613 -3.783 2.765 1.00 67.62 183 TRP A N 1
ATOM 1479 C CA . TRP A 1 183 ? -6.558 -4.773 2.252 1.00 67.62 183 TRP A CA 1
ATOM 1480 C C . TRP A 1 183 ? -7.133 -4.381 0.898 1.00 67.62 183 TRP A C 1
ATOM 1482 O O . TRP A 1 183 ? -7.293 -5.255 0.047 1.00 67.62 183 TRP A O 1
ATOM 1492 N N . GLU A 1 184 ? -7.374 -3.095 0.665 1.00 70.19 184 GLU A N 1
ATOM 1493 C CA . GLU A 1 184 ? -7.820 -2.555 -0.617 1.00 70.19 184 GLU A CA 1
ATOM 1494 C C . GLU A 1 184 ? -6.821 -2.885 -1.732 1.00 70.19 184 GLU A C 1
ATOM 1496 O O . GLU A 1 184 ? -7.197 -3.462 -2.760 1.00 70.19 184 GLU A O 1
ATOM 1501 N N . GLN A 1 185 ? -5.528 -2.630 -1.491 1.00 71.19 185 GLN A N 1
ATOM 1502 C CA . GLN A 1 185 ? -4.464 -2.950 -2.442 1.00 71.19 185 GLN A CA 1
ATOM 1503 C C . GLN A 1 185 ? -4.465 -4.442 -2.817 1.00 71.19 185 GLN A C 1
ATOM 1505 O O . GLN A 1 185 ? -4.348 -4.788 -3.990 1.00 71.19 185 GLN A O 1
ATOM 1510 N N . ARG A 1 186 ? -4.662 -5.339 -1.842 1.00 71.75 186 ARG A N 1
ATOM 1511 C CA . ARG A 1 186 ? -4.738 -6.798 -2.071 1.00 71.75 186 ARG A CA 1
ATOM 1512 C C . ARG A 1 186 ? -6.032 -7.232 -2.741 1.00 71.75 186 ARG A C 1
ATOM 1514 O O . ARG A 1 186 ? -6.052 -8.228 -3.466 1.00 71.75 186 ARG A O 1
ATOM 1521 N N . ALA A 1 187 ? -7.122 -6.522 -2.476 1.00 65.38 187 ALA A N 1
ATOM 1522 C CA . ALA A 1 187 ? -8.414 -6.832 -3.047 1.00 65.38 187 ALA A CA 1
ATOM 1523 C C . ALA A 1 187 ? -8.456 -6.514 -4.545 1.00 65.38 187 ALA A C 1
ATOM 1525 O O . ALA A 1 187 ? -9.186 -7.215 -5.241 1.00 65.38 187 ALA A O 1
ATOM 1526 N N . HIS A 1 188 ? -7.678 -5.546 -5.060 1.00 65.44 188 HIS A N 1
ATOM 1527 C CA . HIS A 1 188 ? -7.687 -5.098 -6.468 1.00 65.44 188 HIS A CA 1
ATOM 1528 C C . HIS A 1 188 ? -9.118 -4.816 -6.997 1.00 65.44 188 HIS A C 1
ATOM 1530 O O . HIS A 1 188 ? -9.482 -5.250 -8.098 1.00 65.44 188 HIS A O 1
ATOM 1536 N N . VAL A 1 189 ? -9.979 -4.174 -6.199 1.00 60.97 189 VAL A N 1
ATOM 1537 C CA . VAL A 1 189 ? -11.371 -3.839 -6.564 1.00 60.97 189 VAL A CA 1
ATOM 1538 C C . VAL A 1 189 ? -11.536 -2.323 -6.586 1.00 60.97 189 VAL A C 1
ATOM 1540 O O . VAL A 1 189 ? -11.203 -1.665 -5.613 1.00 60.97 189 VAL A O 1
ATOM 1543 N N . ASN A 1 190 ? -12.087 -1.792 -7.680 1.00 54.97 190 ASN A N 1
ATOM 1544 C CA . ASN A 1 190 ? -12.494 -0.394 -7.827 1.00 54.97 190 ASN A CA 1
ATOM 1545 C C . ASN A 1 190 ? -13.995 -0.378 -8.168 1.00 54.97 190 ASN A C 1
ATOM 1547 O O . ASN A 1 190 ? -14.377 -1.113 -9.076 1.00 54.97 190 ASN A O 1
ATOM 1551 N N . TRP A 1 191 ? -14.795 0.465 -7.490 1.00 45.09 191 TRP A N 1
ATOM 1552 C CA . TRP A 1 191 ? -16.230 0.776 -7.724 1.00 45.09 191 TRP A CA 1
ATOM 1553 C C . TRP A 1 191 ? -17.268 -0.021 -6.906 1.00 45.09 191 TRP A C 1
ATOM 1555 O O . TRP A 1 191 ? -17.925 -0.922 -7.393 1.00 45.09 191 TRP A O 1
ATOM 1565 N N . LEU A 1 192 ? -17.567 0.361 -5.669 1.00 38.59 192 LEU A N 1
ATOM 1566 C CA . LEU A 1 192 ? -18.622 1.366 -5.506 1.00 38.59 192 LEU A CA 1
ATOM 1567 C C . LEU A 1 192 ? -18.386 2.234 -4.260 1.00 38.59 192 LEU A C 1
ATOM 1569 O O . LEU A 1 192 ? -19.183 2.231 -3.337 1.00 38.59 192 LEU A O 1
ATOM 1573 N N . GLN A 1 193 ? -17.256 2.946 -4.259 1.00 47.75 193 GLN A N 1
ATOM 1574 C CA . GLN A 1 193 ? -16.970 4.261 -3.648 1.00 47.75 193 GLN A CA 1
ATOM 1575 C C . GLN A 1 193 ? -17.313 4.588 -2.170 1.00 47.75 193 GLN A C 1
ATOM 1577 O O . GLN A 1 193 ? -16.695 5.514 -1.666 1.00 47.75 193 GLN A O 1
ATOM 1582 N N . HIS A 1 194 ? -18.189 3.877 -1.451 1.00 52.12 194 HIS A N 1
ATOM 1583 C CA . HIS A 1 194 ? -18.565 4.136 -0.044 1.00 52.12 194 HIS A CA 1
ATOM 1584 C C . HIS A 1 194 ? -19.100 2.882 0.689 1.00 52.12 194 HIS A C 1
ATOM 1586 O O . HIS A 1 194 ? -20.010 2.976 1.509 1.00 52.12 194 HIS A O 1
ATOM 1592 N N . GLY A 1 195 ? -18.606 1.679 0.385 1.00 44.78 195 GLY A N 1
ATOM 1593 C CA . GLY A 1 195 ? -19.036 0.475 1.109 1.00 44.78 195 GLY A CA 1
ATOM 1594 C C . GLY A 1 195 ? -18.510 0.488 2.545 1.00 44.78 195 GLY A C 1
ATOM 1595 O O . GLY A 1 195 ? -17.333 0.223 2.744 1.00 44.78 195 GLY A O 1
ATOM 1596 N N . ASP A 1 196 ? -19.374 0.828 3.500 1.00 41.97 196 ASP A N 1
ATOM 1597 C CA . ASP A 1 196 ? -19.075 1.157 4.900 1.00 41.97 196 ASP A CA 1
ATOM 1598 C C . ASP A 1 196 ? -18.086 0.179 5.583 1.00 41.97 196 ASP A C 1
ATOM 1600 O O . ASP A 1 196 ? -18.455 -0.908 6.035 1.00 41.97 196 ASP A O 1
ATOM 1604 N N . ARG A 1 197 ? -16.822 0.627 5.658 1.00 50.84 197 ARG A N 1
ATOM 1605 C CA . ARG A 1 197 ? -15.704 0.160 6.501 1.00 50.84 197 ARG A CA 1
ATOM 1606 C C . ARG A 1 197 ? -15.139 -1.239 6.233 1.00 50.84 197 ARG A C 1
ATOM 1608 O O . ARG A 1 197 ? -15.759 -2.111 5.628 1.00 50.84 197 ARG A O 1
ATOM 1615 N N . ASN A 1 198 ? -13.910 -1.434 6.726 1.00 45.66 198 ASN A N 1
ATOM 1616 C CA . ASN A 1 198 ? -13.112 -2.667 6.746 1.00 45.66 198 ASN A CA 1
ATOM 1617 C C . ASN A 1 198 ? -13.927 -3.886 7.239 1.00 45.66 198 ASN A C 1
ATOM 1619 O O . ASN A 1 198 ? -13.936 -4.245 8.417 1.00 45.66 198 ASN A O 1
ATOM 1623 N N . THR A 1 199 ? -14.678 -4.505 6.330 1.00 55.34 199 THR A N 1
ATOM 1624 C CA . THR A 1 199 ? -15.584 -5.614 6.627 1.00 55.34 199 THR A CA 1
ATOM 1625 C C . THR A 1 199 ? -14.920 -6.951 6.323 1.00 55.34 199 THR A C 1
ATOM 1627 O O . THR A 1 199 ? -14.095 -7.095 5.417 1.00 55.34 199 THR A O 1
ATOM 1630 N N . THR A 1 200 ? -15.380 -8.000 7.017 1.00 55.03 200 THR A N 1
ATOM 1631 C CA . THR A 1 200 ? -15.049 -9.408 6.716 1.00 55.03 200 THR A CA 1
ATOM 1632 C C . THR A 1 200 ? -15.213 -9.771 5.233 1.00 55.03 200 THR A C 1
ATOM 1634 O O . THR A 1 200 ? -14.621 -10.747 4.774 1.00 55.03 200 THR A O 1
ATOM 1637 N N . PHE A 1 201 ? -15.987 -8.991 4.473 1.00 57.44 201 PHE A N 1
ATOM 1638 C CA . PHE A 1 201 ? -16.145 -9.107 3.032 1.00 57.44 201 PHE A CA 1
ATOM 1639 C C . PHE A 1 201 ? -14.829 -8.939 2.266 1.00 57.44 201 PHE A C 1
ATOM 1641 O O . PHE A 1 201 ? -14.533 -9.807 1.454 1.00 57.44 201 PHE A O 1
ATOM 1648 N N . PHE A 1 202 ? -14.005 -7.916 2.530 1.00 57.44 202 PHE A N 1
ATOM 1649 C CA . PHE A 1 202 ? -12.744 -7.722 1.794 1.00 57.44 202 PHE A CA 1
ATOM 1650 C C . PHE A 1 202 ? -11.760 -8.865 2.048 1.00 57.44 202 PHE A C 1
ATOM 1652 O O . PHE A 1 202 ? -11.187 -9.413 1.106 1.00 57.44 202 PHE A O 1
ATOM 1659 N N . HIS A 1 203 ? -11.653 -9.317 3.300 1.00 59.69 203 HIS A N 1
ATOM 1660 C CA . HIS A 1 203 ? -10.874 -10.505 3.654 1.00 59.69 203 HIS A CA 1
ATOM 1661 C C . HIS A 1 203 ? -11.391 -11.765 2.944 1.00 59.69 203 HIS A C 1
ATOM 1663 O O . HIS A 1 203 ? -10.610 -12.539 2.378 1.00 59.69 203 HIS A O 1
ATOM 1669 N N . LYS A 1 204 ? -12.715 -11.970 2.938 1.00 61.56 204 LYS A N 1
ATOM 1670 C CA . LYS A 1 204 ? -13.359 -13.085 2.231 1.00 61.56 204 LYS A CA 1
ATOM 1671 C C . LYS A 1 204 ? -13.163 -12.977 0.724 1.00 61.56 204 LYS A C 1
ATOM 1673 O O . LYS A 1 204 ? -12.932 -14.001 0.094 1.00 61.56 204 LYS A O 1
ATOM 1678 N N . TRP A 1 205 ? -13.203 -11.778 0.153 1.00 63.00 205 TRP A N 1
ATOM 1679 C CA . TRP A 1 205 ? -13.054 -11.533 -1.277 1.00 63.00 205 TRP A CA 1
ATOM 1680 C C . TRP A 1 205 ? -11.614 -11.725 -1.744 1.00 63.00 205 TRP A C 1
ATOM 1682 O O . TRP A 1 205 ? -11.394 -12.403 -2.743 1.00 63.00 205 TRP A O 1
ATOM 1692 N N . ALA A 1 206 ? -10.627 -11.225 -0.997 1.00 60.25 206 ALA A N 1
ATOM 1693 C CA . ALA A 1 206 ? -9.212 -11.489 -1.252 1.00 60.25 206 ALA A CA 1
ATOM 1694 C C . ALA A 1 206 ? -8.917 -12.997 -1.184 1.00 60.25 206 ALA A C 1
ATOM 1696 O O . ALA A 1 206 ? -8.342 -13.569 -2.111 1.00 60.25 206 ALA A O 1
ATOM 1697 N N . THR A 1 207 ? -9.418 -13.673 -0.143 1.00 64.19 207 THR A N 1
ATOM 1698 C CA . THR A 1 207 ? -9.312 -15.136 -0.005 1.00 64.19 207 THR A CA 1
ATOM 1699 C C . THR A 1 207 ? -10.038 -15.867 -1.140 1.00 64.19 207 THR A C 1
ATOM 1701 O O . THR A 1 207 ? -9.544 -16.865 -1.664 1.00 64.19 207 THR A O 1
ATOM 1704 N N . PHE A 1 208 ? -11.215 -15.388 -1.544 1.00 64.94 208 PHE A N 1
ATOM 1705 C CA . PHE A 1 208 ? -11.990 -15.947 -2.648 1.00 64.94 208 PHE A CA 1
ATOM 1706 C C . PHE A 1 208 ? -11.258 -15.786 -3.979 1.00 64.94 208 PHE A C 1
ATOM 1708 O O . PHE A 1 208 ? -11.152 -16.761 -4.715 1.00 64.94 208 PHE A O 1
ATOM 1715 N N . ARG A 1 209 ? -10.688 -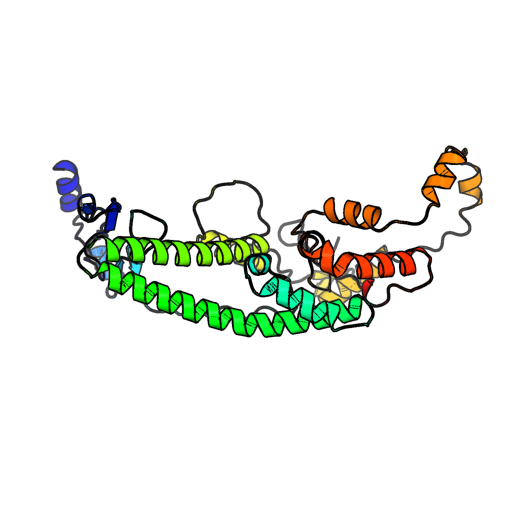14.608 -4.267 1.00 67.44 209 ARG A N 1
ATOM 1716 C CA . ARG A 1 209 ? -9.849 -14.364 -5.447 1.00 67.44 209 ARG A CA 1
ATOM 1717 C C . ARG A 1 209 ? -8.629 -15.271 -5.453 1.00 67.44 209 ARG A C 1
ATOM 1719 O O . ARG A 1 209 ? -8.391 -15.917 -6.463 1.00 67.44 209 ARG A O 1
ATOM 1726 N N . GLN A 1 210 ? -7.926 -15.409 -4.329 1.00 63.59 210 GLN A N 1
ATOM 1727 C CA . GLN A 1 210 ? -6.802 -16.340 -4.213 1.00 63.59 210 GLN A CA 1
ATOM 1728 C C . GLN A 1 210 ? -7.233 -17.784 -4.516 1.00 63.59 210 GLN A C 1
ATOM 1730 O O . GLN A 1 210 ? -6.575 -18.481 -5.281 1.00 63.59 210 GLN A O 1
ATOM 1735 N N . LYS A 1 211 ? -8.365 -18.237 -3.960 1.00 65.44 211 LYS A N 1
ATOM 1736 C CA . LYS A 1 211 ? -8.893 -19.592 -4.196 1.00 65.44 211 LYS A CA 1
ATOM 1737 C C . LYS A 1 211 ? -9.384 -19.803 -5.630 1.00 65.44 211 LYS A C 1
ATOM 1739 O O . LYS A 1 211 ? -9.170 -20.883 -6.171 1.00 65.44 211 LYS A O 1
ATOM 1744 N N . LYS A 1 212 ? -10.049 -18.808 -6.223 1.00 64.19 212 LYS A N 1
ATOM 1745 C CA . LYS A 1 212 ? -10.610 -18.856 -7.581 1.00 64.19 212 LYS A CA 1
ATOM 1746 C C . LYS A 1 212 ? -9.522 -18.762 -8.649 1.00 64.19 212 LYS A C 1
ATOM 1748 O O . LYS A 1 212 ? -9.612 -19.462 -9.650 1.00 64.19 212 LYS A O 1
ATOM 1753 N N . ASN A 1 213 ? -8.509 -17.927 -8.427 1.00 66.88 213 ASN A N 1
ATOM 1754 C CA . ASN A 1 213 ? -7.417 -17.713 -9.374 1.00 66.88 213 ASN A CA 1
ATOM 1755 C C . ASN A 1 213 ? -6.328 -18.790 -9.276 1.00 66.88 213 ASN A C 1
ATOM 1757 O O . ASN A 1 213 ? -5.453 -18.844 -10.134 1.00 66.88 213 ASN A O 1
ATOM 1761 N N . ARG A 1 214 ? -6.367 -19.652 -8.250 1.00 66.69 214 ARG A N 1
ATOM 1762 C CA . ARG A 1 214 ? -5.418 -20.756 -8.108 1.00 66.69 214 ARG A CA 1
ATOM 1763 C C . ARG A 1 214 ? -5.656 -21.804 -9.194 1.00 66.69 214 ARG A C 1
ATOM 1765 O O . ARG A 1 214 ? -6.578 -22.616 -9.095 1.00 66.69 214 ARG A O 1
ATOM 1772 N N . VAL A 1 215 ? -4.778 -21.809 -10.190 1.00 70.75 215 VAL A N 1
ATOM 1773 C CA . VAL A 1 215 ? -4.684 -22.867 -11.197 1.00 70.75 215 VAL A CA 1
ATOM 1774 C C . VAL A 1 215 ? -4.196 -24.141 -10.505 1.00 70.75 215 VAL A C 1
ATOM 1776 O O . VAL A 1 215 ? -3.175 -24.130 -9.823 1.00 70.75 215 VAL A O 1
ATOM 1779 N N . ARG A 1 216 ? -4.981 -25.220 -10.593 1.00 68.94 216 ARG A N 1
ATOM 1780 C CA . ARG A 1 216 ? -4.670 -26.496 -9.921 1.00 68.94 216 ARG A CA 1
ATOM 1781 C C . ARG A 1 216 ? -4.036 -27.522 -10.844 1.00 68.94 216 ARG A C 1
ATOM 1783 O O . ARG A 1 216 ? -3.262 -28.334 -10.362 1.00 68.94 216 ARG A O 1
ATOM 1790 N N . LYS A 1 217 ? -4.457 -27.533 -12.108 1.00 75.75 217 LYS A N 1
ATOM 1791 C CA . LYS A 1 217 ? -3.982 -28.445 -13.144 1.00 75.75 217 LYS A CA 1
ATOM 1792 C C . LYS A 1 217 ? -3.968 -27.711 -14.474 1.00 75.75 217 LYS A C 1
ATOM 1794 O O . LYS A 1 217 ? -4.865 -26.904 -14.719 1.00 75.75 217 LYS A O 1
ATOM 1799 N N . LEU A 1 218 ? -3.001 -28.029 -15.319 1.00 79.88 218 LEU A N 1
ATOM 1800 C CA . LEU A 1 218 ? -2.927 -27.577 -16.705 1.00 79.88 218 LEU A CA 1
ATOM 1801 C C . LEU A 1 218 ? -2.858 -28.798 -17.621 1.00 79.88 218 LEU A C 1
ATOM 1803 O O . LEU A 1 218 ? -2.299 -29.830 -17.250 1.00 79.88 218 LEU A O 1
ATOM 1807 N N . ARG A 1 219 ? -3.447 -28.699 -18.809 1.00 78.75 219 ARG A N 1
ATOM 1808 C CA . ARG A 1 219 ? -3.380 -29.741 -19.832 1.00 78.75 219 ARG A CA 1
ATOM 1809 C C . ARG A 1 219 ? -2.220 -29.451 -20.779 1.00 78.75 219 ARG A C 1
ATOM 1811 O O . ARG A 1 219 ? -2.121 -28.347 -21.309 1.00 78.75 219 ARG A O 1
ATOM 1818 N N . ARG A 1 220 ? -1.373 -30.452 -21.005 1.00 80.31 220 ARG A N 1
ATOM 1819 C CA . ARG A 1 220 ? -0.293 -30.424 -21.998 1.00 80.31 220 ARG A CA 1
ATOM 1820 C C . ARG A 1 220 ? -0.856 -30.472 -23.422 1.00 80.31 220 ARG A C 1
ATOM 1822 O O . ARG A 1 220 ? -2.005 -30.868 -23.651 1.00 80.31 220 ARG A O 1
ATOM 1829 N N . SER A 1 221 ? -0.014 -30.112 -24.388 1.00 77.88 221 SER A N 1
ATOM 1830 C CA . SER A 1 221 ? -0.306 -30.210 -25.825 1.00 77.88 221 SER A CA 1
ATOM 1831 C C . SER A 1 221 ? -0.576 -31.650 -26.285 1.00 77.88 221 SER A C 1
ATOM 1833 O O . SER A 1 221 ? -1.364 -31.859 -27.203 1.00 77.88 221 SER A O 1
ATOM 1835 N N . ASP A 1 222 ? -0.005 -32.645 -25.601 1.00 77.88 222 ASP A N 1
ATOM 1836 C CA . ASP A 1 222 ? -0.249 -34.079 -25.825 1.00 77.88 222 ASP A CA 1
ATOM 1837 C C . ASP A 1 222 ? -1.578 -34.597 -25.226 1.00 77.88 222 ASP A C 1
ATOM 1839 O O . ASP A 1 222 ? -1.931 -35.764 -25.399 1.00 77.88 222 ASP A O 1
ATOM 1843 N N . GLY A 1 223 ? -2.336 -33.737 -24.533 1.00 75.12 223 GLY A N 1
ATOM 1844 C CA . GLY A 1 223 ? -3.617 -34.065 -23.905 1.00 75.12 223 GLY A CA 1
ATOM 1845 C C . GLY A 1 223 ? -3.527 -34.611 -22.475 1.00 75.12 223 GLY A C 1
ATOM 1846 O O . GLY A 1 223 ? -4.574 -34.823 -21.857 1.00 75.12 223 GLY A O 1
ATOM 1847 N N . SER A 1 224 ? -2.326 -34.808 -21.925 1.00 79.81 224 SER A N 1
ATOM 1848 C CA . SER A 1 224 ? -2.128 -35.234 -20.534 1.00 79.81 224 SER A CA 1
ATOM 1849 C C . SER A 1 224 ? -2.306 -34.078 -19.536 1.00 79.81 224 SER A C 1
ATOM 1851 O O . SER A 1 224 ? -2.244 -32.902 -19.898 1.00 79.81 224 SER A O 1
ATOM 1853 N N . TRP A 1 225 ? -2.591 -34.405 -18.271 1.00 78.69 225 TRP A N 1
ATOM 1854 C CA . TRP A 1 225 ? -2.792 -33.421 -17.201 1.00 78.69 225 TRP A CA 1
ATOM 1855 C C . TRP A 1 225 ? -1.567 -33.334 -16.305 1.00 78.69 225 TRP A C 1
ATOM 1857 O O . TRP A 1 225 ? -1.103 -34.356 -15.808 1.00 78.69 225 TRP A O 1
ATOM 1867 N N . GLU A 1 226 ? -1.134 -32.111 -16.029 1.00 77.12 226 GLU A N 1
ATOM 1868 C CA . GLU A 1 226 ? -0.073 -31.805 -15.081 1.00 77.12 226 GLU A CA 1
ATOM 1869 C C . GLU A 1 226 ? -0.663 -31.112 -13.853 1.00 77.12 226 GLU A C 1
ATOM 1871 O O . GLU A 1 226 ? -1.449 -30.168 -13.988 1.00 77.12 226 GLU A O 1
ATOM 1876 N N . ASP A 1 227 ? -0.312 -31.584 -12.658 1.00 73.56 227 ASP A N 1
ATOM 1877 C CA . ASP A 1 227 ? -0.741 -31.000 -11.383 1.00 73.56 227 ASP A CA 1
ATOM 1878 C C . ASP A 1 227 ? 0.412 -30.582 -10.462 1.00 73.56 227 ASP A C 1
ATOM 1880 O O . ASP A 1 227 ? 0.163 -29.970 -9.420 1.00 73.56 227 ASP A O 1
ATOM 1884 N N . ASP A 1 228 ? 1.659 -30.827 -10.873 1.00 75.38 228 ASP A N 1
ATOM 1885 C CA . ASP A 1 228 ? 2.846 -30.320 -10.195 1.00 75.38 228 ASP A CA 1
ATOM 1886 C C . ASP A 1 228 ? 3.090 -28.833 -10.507 1.00 75.38 228 ASP A C 1
ATOM 1888 O O . ASP A 1 228 ? 3.080 -28.396 -11.659 1.00 75.38 228 ASP A O 1
ATOM 1892 N N . GLU A 1 229 ? 3.323 -28.032 -9.463 1.00 73.44 229 GLU A N 1
ATOM 1893 C CA . GLU A 1 229 ? 3.463 -26.574 -9.572 1.00 73.44 229 GLU A CA 1
ATOM 1894 C C . GLU A 1 229 ? 4.721 -26.163 -10.353 1.00 73.44 229 GLU A C 1
ATOM 1896 O O . GLU A 1 229 ? 4.670 -25.219 -11.144 1.00 73.44 229 GLU A O 1
ATOM 1901 N N . ALA A 1 230 ? 5.828 -26.897 -10.197 1.00 79.56 230 ALA A N 1
ATOM 1902 C CA . ALA A 1 230 ? 7.068 -26.612 -10.915 1.00 79.56 230 ALA A CA 1
ATOM 1903 C C . ALA A 1 230 ? 6.961 -27.004 -12.397 1.00 79.56 230 ALA A C 1
ATOM 1905 O O . ALA A 1 230 ? 7.384 -26.245 -13.273 1.00 79.56 230 ALA A O 1
ATOM 1906 N N . ALA A 1 231 ? 6.341 -28.147 -12.695 1.00 79.62 231 ALA A N 1
ATOM 1907 C CA . ALA A 1 231 ? 6.066 -28.568 -14.063 1.00 79.62 231 ALA A CA 1
ATOM 1908 C C . ALA A 1 231 ? 5.096 -27.607 -14.775 1.00 79.62 231 ALA A C 1
ATOM 1910 O O . ALA A 1 231 ? 5.353 -27.215 -15.914 1.00 79.62 231 ALA A O 1
ATOM 1911 N N . MET A 1 232 ? 4.035 -27.148 -14.098 1.00 78.56 232 MET A N 1
ATOM 1912 C CA . MET A 1 232 ? 3.119 -26.126 -14.625 1.00 78.56 232 MET A CA 1
ATOM 1913 C C . MET A 1 232 ? 3.821 -24.794 -14.920 1.00 78.56 232 MET A C 1
ATOM 1915 O O . MET A 1 232 ? 3.559 -24.185 -15.960 1.00 78.56 232 MET A O 1
ATOM 1919 N N . ALA A 1 233 ? 4.733 -24.352 -14.049 1.00 84.44 233 ALA A N 1
ATOM 1920 C CA . ALA A 1 233 ? 5.521 -23.142 -14.277 1.00 84.44 233 ALA A CA 1
ATOM 1921 C C . ALA A 1 233 ? 6.441 -23.269 -15.505 1.00 84.44 233 ALA A C 1
ATOM 1923 O O . ALA A 1 233 ? 6.528 -22.337 -16.306 1.00 84.44 233 ALA A O 1
ATOM 1924 N N . ASN A 1 234 ? 7.080 -24.430 -15.696 1.00 85.69 234 ASN A N 1
ATOM 1925 C CA . ASN A 1 234 ? 7.910 -24.690 -16.875 1.00 85.69 234 ASN A CA 1
ATOM 1926 C C . ASN A 1 234 ? 7.089 -24.691 -18.170 1.00 85.69 234 ASN A C 1
ATOM 1928 O O . ASN A 1 234 ? 7.516 -24.076 -19.141 1.00 85.69 234 ASN A O 1
ATOM 1932 N N . MET A 1 235 ? 5.888 -25.281 -18.169 1.00 84.94 235 MET A N 1
ATOM 1933 C CA . MET A 1 235 ? 4.998 -25.234 -19.337 1.00 84.94 235 MET A CA 1
ATOM 1934 C C . MET A 1 235 ? 4.625 -23.801 -19.728 1.00 84.94 235 MET A C 1
ATOM 1936 O O . MET A 1 235 ? 4.644 -23.457 -20.907 1.00 84.94 235 MET A O 1
ATOM 1940 N N . ALA A 1 236 ? 4.314 -22.947 -18.747 1.00 85.50 236 ALA A N 1
ATOM 1941 C CA . ALA A 1 236 ? 4.038 -21.537 -19.011 1.00 85.50 236 ALA A CA 1
ATOM 1942 C C . ALA A 1 236 ? 5.269 -20.813 -19.569 1.00 85.50 236 ALA A C 1
ATOM 1944 O O . ALA A 1 236 ? 5.152 -20.044 -20.521 1.00 85.50 236 ALA A O 1
ATOM 1945 N N . LYS A 1 237 ? 6.452 -21.085 -19.009 1.00 86.56 237 LYS A N 1
ATOM 1946 C CA . LYS A 1 237 ? 7.713 -20.513 -19.485 1.00 86.56 237 LYS A CA 1
ATOM 1947 C C . LYS A 1 237 ? 8.008 -20.904 -20.933 1.00 86.56 237 LYS A C 1
ATOM 1949 O O . LYS A 1 237 ? 8.346 -20.028 -21.719 1.00 86.56 237 LYS A O 1
ATOM 1954 N N . GLU A 1 238 ? 7.872 -22.181 -21.283 1.00 87.19 238 GLU A N 1
ATOM 1955 C CA . GLU A 1 238 ? 8.081 -22.680 -22.648 1.00 87.19 238 GLU A CA 1
ATOM 1956 C C . GLU A 1 238 ? 7.097 -22.041 -23.631 1.00 87.19 238 GLU A C 1
ATOM 1958 O O . GLU A 1 238 ? 7.523 -21.491 -24.641 1.00 87.19 238 GLU A O 1
ATOM 1963 N N . TYR A 1 239 ? 5.804 -22.026 -23.292 1.00 86.12 239 TYR A N 1
ATOM 1964 C CA . TYR A 1 239 ? 4.756 -21.444 -24.133 1.00 86.12 239 TYR A CA 1
ATOM 1965 C C . TYR A 1 239 ? 4.999 -19.962 -24.452 1.00 86.12 239 TYR A C 1
ATOM 1967 O O . TYR A 1 239 ? 4.973 -19.558 -25.612 1.00 86.12 239 TYR A O 1
ATOM 1975 N N . PHE A 1 240 ? 5.263 -19.136 -23.434 1.00 85.75 240 PHE A N 1
ATOM 1976 C CA . PHE A 1 240 ? 5.523 -17.714 -23.668 1.00 85.75 240 PHE A CA 1
ATOM 1977 C C . PHE A 1 240 ? 6.890 -17.474 -24.309 1.00 85.75 240 PHE A C 1
ATOM 1979 O O . PHE A 1 240 ? 7.015 -16.560 -25.118 1.00 85.75 240 PHE A O 1
ATOM 1986 N N . SER A 1 241 ? 7.904 -18.289 -24.000 1.00 86.31 241 SER A N 1
ATOM 1987 C CA . SER A 1 241 ? 9.196 -18.196 -24.681 1.00 86.31 241 SER A CA 1
ATOM 1988 C C . SER A 1 241 ? 9.044 -18.437 -26.180 1.00 86.31 241 SER A C 1
ATOM 1990 O O . SER A 1 241 ? 9.638 -17.695 -26.949 1.00 86.31 241 SER A O 1
ATOM 1992 N N . ASP A 1 242 ? 8.251 -19.424 -26.595 1.00 86.00 242 ASP A N 1
ATOM 1993 C CA . ASP A 1 242 ? 7.992 -19.721 -28.007 1.00 86.00 242 ASP A CA 1
ATOM 1994 C C . ASP A 1 242 ? 7.306 -18.538 -28.713 1.00 86.00 242 ASP A C 1
ATOM 1996 O O . ASP A 1 242 ? 7.830 -18.012 -29.690 1.00 86.00 242 ASP A O 1
ATOM 2000 N N . ILE A 1 243 ? 6.218 -18.012 -28.135 1.00 85.94 243 ILE A N 1
ATOM 2001 C CA . ILE A 1 243 ? 5.460 -16.875 -28.698 1.00 85.94 243 ILE A CA 1
ATOM 2002 C C . ILE A 1 243 ? 6.296 -15.595 -28.821 1.00 85.94 243 ILE A C 1
ATOM 2004 O O . ILE A 1 243 ? 6.102 -14.816 -29.754 1.00 85.94 243 ILE A O 1
ATOM 2008 N N . PHE A 1 244 ? 7.186 -15.336 -27.861 1.00 81.81 244 PHE A N 1
ATOM 2009 C CA . PHE A 1 244 ? 8.027 -14.137 -27.858 1.00 81.81 244 PHE A CA 1
ATOM 2010 C C . PHE A 1 244 ? 9.387 -14.345 -28.539 1.00 81.81 244 PHE A C 1
ATOM 2012 O O . PHE A 1 244 ? 10.175 -13.400 -28.614 1.00 81.81 244 PHE A O 1
ATOM 2019 N N . THR A 1 245 ? 9.674 -15.543 -29.057 1.00 83.44 245 THR A N 1
ATOM 2020 C CA . THR A 1 245 ? 10.860 -15.775 -29.885 1.00 83.44 245 THR A CA 1
ATOM 2021 C C . THR A 1 245 ? 10.581 -15.262 -31.292 1.00 83.44 245 THR A C 1
ATOM 2023 O O . THR A 1 245 ? 9.600 -15.642 -31.923 1.00 83.44 245 THR A O 1
ATOM 2026 N N . SER A 1 246 ? 11.434 -14.375 -31.807 1.00 77.38 246 SER A N 1
ATOM 2027 C CA . SER A 1 246 ? 11.243 -13.855 -33.160 1.00 77.38 246 SER A CA 1
ATOM 2028 C C . SER A 1 246 ? 11.503 -14.942 -34.197 1.00 77.38 246 SER A C 1
ATOM 2030 O O . SER A 1 246 ? 12.602 -15.503 -34.246 1.00 77.38 246 SER A O 1
ATOM 2032 N N . GLU A 1 247 ? 10.546 -15.164 -35.090 1.00 75.56 247 GLU A N 1
ATOM 2033 C CA . GLU A 1 247 ? 10.809 -15.860 -36.344 1.00 75.56 247 GLU A CA 1
ATOM 2034 C C . GLU A 1 247 ? 11.753 -14.984 -37.178 1.00 75.56 247 GLU A C 1
ATOM 2036 O O . GLU A 1 247 ? 11.511 -13.789 -37.367 1.00 75.56 247 GLU A O 1
ATOM 2041 N N . ALA A 1 248 ? 12.881 -15.542 -37.616 1.00 66.69 248 ALA A N 1
ATOM 2042 C CA . ALA A 1 248 ? 13.879 -14.803 -38.376 1.00 66.69 248 ALA A CA 1
ATOM 2043 C C . ALA A 1 248 ? 13.300 -14.402 -39.743 1.00 66.69 248 ALA A C 1
ATOM 2045 O O . ALA A 1 248 ? 13.301 -15.189 -40.687 1.00 66.69 248 ALA A O 1
ATOM 2046 N N . VAL A 1 249 ? 12.789 -13.176 -39.846 1.00 65.38 249 VAL A N 1
ATOM 2047 C CA . VAL A 1 249 ? 12.372 -12.596 -41.123 1.00 65.38 249 VAL A CA 1
ATOM 2048 C C . VAL A 1 249 ? 13.614 -12.057 -41.823 1.00 65.38 249 VAL A C 1
ATOM 2050 O O . VAL A 1 249 ? 14.272 -11.136 -41.334 1.00 65.38 249 VAL A O 1
ATOM 2053 N N . GLU A 1 250 ? 13.948 -12.633 -42.975 1.00 66.62 250 GLU A N 1
ATOM 2054 C CA . GLU A 1 250 ? 15.029 -12.127 -43.813 1.00 66.62 250 GLU A CA 1
ATOM 2055 C C . GLU A 1 250 ? 14.641 -10.766 -44.418 1.00 66.62 250 GLU A C 1
ATOM 2057 O O . GLU A 1 250 ? 13.712 -10.650 -45.211 1.00 66.62 250 GLU A O 1
ATOM 2062 N N . ASN A 1 251 ? 15.400 -9.742 -44.025 1.00 64.69 251 ASN A N 1
ATOM 2063 C CA . ASN A 1 2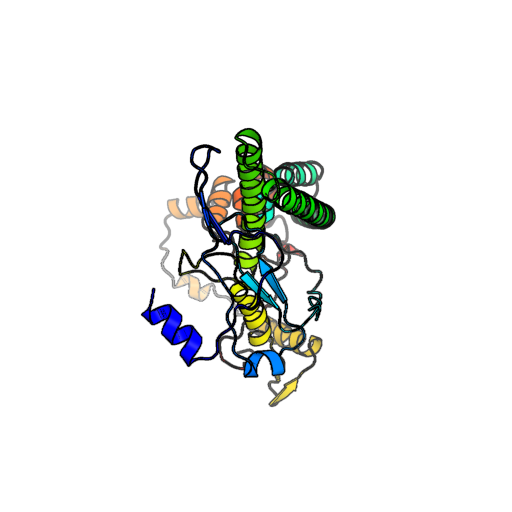51 ? 15.546 -8.433 -44.660 1.00 64.69 251 ASN A CA 1
ATOM 2064 C C . ASN A 1 251 ? 14.252 -7.611 -44.933 1.00 64.69 251 ASN A C 1
ATOM 2066 O O . ASN A 1 251 ? 13.747 -7.580 -46.062 1.00 64.69 251 ASN A O 1
ATOM 2070 N N . PRO A 1 252 ? 13.752 -6.849 -43.937 1.00 68.50 252 PRO A N 1
ATOM 2071 C CA . PRO A 1 252 ? 12.568 -5.997 -44.086 1.00 68.50 252 PRO A CA 1
ATOM 2072 C C . PRO A 1 252 ? 12.790 -4.749 -44.961 1.00 68.50 252 PRO A C 1
ATOM 2074 O O . PRO A 1 252 ? 11.818 -4.059 -45.274 1.00 68.50 252 PRO A O 1
ATOM 2077 N N . ASP A 1 253 ? 14.025 -4.447 -45.377 1.00 75.00 253 ASP A N 1
ATOM 2078 C CA . ASP A 1 253 ? 14.370 -3.197 -46.071 1.00 75.00 253 ASP A CA 1
ATOM 2079 C C . ASP A 1 253 ? 13.579 -3.009 -47.373 1.00 75.00 253 ASP A C 1
ATOM 2081 O O . ASP A 1 253 ? 13.076 -1.921 -47.652 1.00 75.00 253 ASP A O 1
ATOM 2085 N N . SER A 1 254 ? 13.360 -4.096 -48.117 1.00 75.88 254 SER A N 1
ATOM 2086 C CA . SER A 1 254 ? 12.564 -4.086 -49.354 1.00 75.88 254 SER A CA 1
ATOM 2087 C C . SER A 1 254 ? 11.099 -3.671 -49.144 1.00 75.88 254 SER A C 1
ATOM 2089 O O . SER A 1 254 ? 10.481 -3.093 -50.038 1.00 75.88 254 SER A O 1
ATOM 2091 N N . ILE A 1 255 ? 10.537 -3.927 -47.958 1.00 77.44 255 ILE A N 1
ATOM 2092 C CA . ILE A 1 255 ? 9.171 -3.535 -47.584 1.00 77.44 255 ILE A CA 1
ATOM 2093 C C . ILE A 1 255 ? 9.153 -2.082 -47.102 1.00 77.44 255 ILE A C 1
ATOM 2095 O O . ILE A 1 255 ? 8.229 -1.334 -47.423 1.00 77.44 255 ILE A O 1
ATOM 2099 N N . LEU A 1 256 ? 10.178 -1.663 -46.355 1.00 78.25 256 LEU A N 1
ATOM 2100 C CA . LEU A 1 256 ? 10.293 -0.297 -45.843 1.00 78.25 256 LEU A CA 1
ATOM 2101 C C . LEU A 1 256 ? 10.470 0.733 -46.970 1.00 78.25 256 LEU A C 1
ATOM 2103 O O . LEU A 1 256 ? 9.963 1.848 -46.852 1.00 78.25 256 LEU A O 1
ATOM 2107 N N . GLU A 1 257 ? 11.103 0.358 -48.087 1.00 80.69 257 GLU A N 1
ATOM 2108 C CA . GLU A 1 257 ? 11.221 1.201 -49.289 1.00 80.69 257 GLU A CA 1
ATOM 2109 C C . GLU A 1 257 ? 9.870 1.529 -49.951 1.00 80.69 257 GLU A C 1
ATOM 2111 O O . GLU A 1 257 ? 9.740 2.560 -50.615 1.00 80.69 257 GLU A O 1
ATOM 2116 N N . LEU A 1 258 ? 8.844 0.695 -49.743 1.00 82.38 258 LEU A N 1
ATOM 2117 C CA . LEU A 1 258 ? 7.493 0.916 -50.272 1.00 82.38 258 LEU A CA 1
ATOM 2118 C C . LEU A 1 258 ? 6.678 1.909 -49.426 1.00 82.38 258 LEU A C 1
ATOM 2120 O O . LEU A 1 258 ? 5.608 2.346 -49.856 1.00 82.38 258 LEU A O 1
ATOM 2124 N N . ILE A 1 259 ? 7.159 2.273 -48.232 1.00 82.62 259 ILE A N 1
ATOM 2125 C CA . ILE A 1 259 ? 6.458 3.172 -47.314 1.00 82.62 259 ILE A CA 1
ATOM 2126 C C . ILE A 1 259 ? 6.890 4.621 -47.598 1.00 82.62 259 ILE A C 1
ATOM 2128 O O . ILE A 1 259 ? 8.058 4.974 -47.418 1.00 82.62 259 ILE A O 1
ATOM 2132 N N . PRO A 1 260 ? 5.969 5.511 -48.016 1.00 82.00 260 PRO A N 1
ATOM 2133 C CA . PRO A 1 260 ? 6.308 6.904 -48.273 1.00 82.00 260 PRO A CA 1
ATOM 2134 C C . PRO A 1 260 ? 6.740 7.614 -46.984 1.00 82.00 260 PRO A C 1
ATOM 2136 O O . PRO A 1 260 ? 6.115 7.478 -45.930 1.00 82.00 260 PRO A O 1
ATOM 2139 N N . ARG A 1 261 ? 7.801 8.424 -47.075 1.00 79.06 261 ARG A N 1
ATOM 2140 C CA . ARG A 1 261 ? 8.317 9.208 -45.943 1.00 79.06 261 ARG A CA 1
ATOM 2141 C C . ARG A 1 261 ? 7.289 10.248 -45.496 1.00 79.06 261 ARG A C 1
ATOM 2143 O O . ARG A 1 261 ? 7.005 11.194 -46.225 1.00 79.06 261 ARG A O 1
ATOM 2150 N N . SER A 1 262 ? 6.773 10.086 -44.282 1.00 81.50 262 SER A N 1
ATOM 2151 C CA . SER A 1 262 ? 5.756 10.956 -43.674 1.00 81.50 262 SER A CA 1
ATOM 2152 C C . SER A 1 262 ? 6.299 11.877 -42.575 1.00 81.50 262 SER A C 1
ATOM 2154 O O . SER A 1 262 ? 5.640 12.843 -42.198 1.00 81.50 262 SER A O 1
ATOM 2156 N N . ILE A 1 263 ? 7.503 11.605 -42.065 1.00 83.50 263 ILE A N 1
ATOM 2157 C CA . ILE A 1 263 ? 8.117 12.337 -40.952 1.00 83.50 263 ILE A CA 1
ATOM 2158 C C . ILE A 1 263 ? 8.985 13.471 -41.512 1.00 83.50 263 ILE A C 1
ATOM 2160 O O . ILE A 1 263 ? 9.913 13.231 -42.286 1.00 83.50 263 ILE A O 1
ATOM 2164 N N . SER A 1 264 ? 8.689 14.716 -41.124 1.00 87.75 264 SER A N 1
ATOM 2165 C CA . SER A 1 264 ? 9.507 15.874 -41.509 1.00 87.75 264 SER A CA 1
ATOM 2166 C C . SER A 1 264 ? 10.878 15.849 -40.824 1.00 87.75 264 SER A C 1
ATOM 2168 O O . SER A 1 264 ? 11.049 15.241 -39.768 1.00 87.75 264 SER A O 1
ATOM 2170 N N . SER A 1 265 ? 11.863 16.562 -41.377 1.00 85.31 265 SER A N 1
ATOM 2171 C CA . SER A 1 265 ? 13.186 16.706 -40.750 1.00 85.31 265 SER A CA 1
ATOM 2172 C C . SER A 1 265 ? 13.104 17.294 -39.337 1.00 85.31 265 SER A C 1
ATOM 2174 O O . SER A 1 265 ? 13.829 16.852 -38.450 1.00 85.31 265 SER A O 1
ATOM 2176 N N . THR A 1 266 ? 12.181 18.231 -39.104 1.00 89.31 266 THR A N 1
ATOM 2177 C CA . THR A 1 266 ? 11.911 18.799 -37.778 1.00 89.31 266 THR A CA 1
ATOM 2178 C C . THR A 1 266 ? 11.341 17.756 -36.822 1.00 89.31 266 THR A C 1
ATOM 2180 O O . THR A 1 266 ? 11.793 17.670 -35.685 1.00 89.31 266 THR A O 1
ATOM 2183 N N . ASN A 1 267 ? 10.400 16.917 -37.271 1.00 87.25 267 ASN A N 1
ATOM 2184 C CA . ASN A 1 267 ? 9.889 15.829 -36.433 1.00 87.25 267 ASN A CA 1
ATOM 2185 C C . ASN A 1 267 ? 10.983 14.811 -36.118 1.00 87.25 267 ASN A C 1
ATOM 2187 O O . ASN A 1 267 ? 11.081 14.374 -34.980 1.00 87.25 267 ASN A O 1
ATOM 2191 N N . ASN A 1 268 ? 11.831 14.481 -37.092 1.00 86.94 268 ASN A N 1
ATOM 2192 C CA . ASN A 1 268 ? 12.941 13.561 -36.880 1.00 86.94 268 ASN A CA 1
ATOM 2193 C C . ASN A 1 268 ? 13.953 14.117 -35.865 1.00 86.94 268 ASN A C 1
ATOM 2195 O O . ASN A 1 268 ? 14.408 13.392 -34.991 1.00 86.94 268 ASN A O 1
ATOM 2199 N N . ALA A 1 269 ? 14.247 15.420 -35.919 1.00 88.38 269 ALA A N 1
ATOM 2200 C CA . ALA A 1 269 ? 15.095 16.078 -34.927 1.00 88.38 269 ALA A CA 1
ATOM 2201 C C . ALA A 1 269 ? 14.494 16.022 -33.510 1.00 88.38 269 ALA A C 1
ATOM 2203 O O . ALA A 1 269 ? 15.230 15.815 -32.552 1.00 88.38 269 ALA A O 1
ATOM 2204 N N . CYS A 1 270 ? 13.171 16.160 -33.370 1.00 85.31 270 CYS A N 1
ATOM 2205 C CA . CYS A 1 270 ? 12.494 15.984 -32.082 1.00 85.31 270 CYS A CA 1
ATOM 2206 C C . CYS A 1 270 ? 12.504 14.525 -31.603 1.00 85.31 270 CYS A C 1
ATOM 2208 O O . CYS A 1 270 ? 12.708 14.287 -30.421 1.00 85.31 270 CYS A O 1
ATOM 2210 N N . LEU A 1 271 ? 12.298 13.554 -32.500 1.00 83.12 271 LEU A N 1
ATOM 2211 C CA . LEU A 1 271 ? 12.278 12.123 -32.164 1.00 83.12 271 LEU A CA 1
ATOM 2212 C C . LEU A 1 271 ? 13.658 11.579 -31.768 1.00 83.12 271 LEU A C 1
ATOM 2214 O O . LEU A 1 271 ? 13.735 10.592 -31.046 1.00 83.12 271 LEU A O 1
ATOM 2218 N N . LEU A 1 272 ? 14.730 12.216 -32.243 1.00 83.94 272 LEU A N 1
ATOM 2219 C CA . LEU A 1 272 ? 16.118 11.871 -31.924 1.00 83.94 272 LEU A CA 1
ATOM 2220 C C . LEU A 1 272 ? 16.699 12.713 -30.777 1.00 83.94 272 LEU A C 1
ATOM 2222 O O . LEU A 1 272 ? 17.879 12.571 -30.456 1.00 83.94 272 LEU A O 1
ATOM 2226 N N . ALA A 1 273 ? 15.913 13.619 -30.186 1.00 85.44 273 ALA A N 1
ATOM 2227 C CA . ALA A 1 273 ? 16.364 14.406 -29.048 1.00 85.44 273 ALA A CA 1
ATOM 2228 C C . ALA A 1 273 ? 16.593 13.497 -27.821 1.00 85.44 273 ALA A C 1
ATOM 2230 O O . ALA A 1 273 ? 15.842 12.541 -27.623 1.00 85.44 273 ALA A O 1
ATOM 2231 N N . PRO A 1 274 ? 17.612 13.775 -26.987 1.00 84.06 274 PRO A N 1
ATOM 2232 C CA . PRO A 1 274 ? 17.861 12.993 -25.782 1.00 84.06 274 PRO A CA 1
ATOM 2233 C C . PRO A 1 274 ? 16.718 13.166 -24.777 1.00 84.06 274 PRO A C 1
ATOM 2235 O O . PRO A 1 274 ? 16.189 14.267 -24.613 1.00 84.06 274 PRO A O 1
ATOM 2238 N N . PHE A 1 275 ? 16.379 12.089 -24.069 1.00 87.56 275 PHE A N 1
ATOM 2239 C CA . PHE A 1 275 ? 15.344 12.125 -23.041 1.00 87.56 275 PHE A CA 1
ATOM 2240 C C . PHE A 1 275 ? 15.798 12.940 -21.829 1.00 87.56 275 PHE A C 1
ATOM 2242 O O . PHE A 1 275 ? 16.914 12.795 -21.313 1.00 87.56 275 PHE A O 1
ATOM 2249 N N . THR A 1 276 ? 14.904 13.795 -21.351 1.00 89.88 276 THR A N 1
ATOM 2250 C CA . THR A 1 276 ? 15.120 14.615 -20.161 1.00 89.88 276 THR A CA 1
ATOM 2251 C C . THR A 1 276 ? 14.533 13.949 -18.916 1.00 89.88 276 THR A C 1
ATOM 2253 O O . THR A 1 276 ? 13.664 13.080 -18.990 1.00 89.88 276 THR A O 1
ATOM 2256 N N . LYS A 1 277 ? 14.973 14.390 -17.730 1.00 89.62 277 LYS A N 1
ATOM 2257 C CA . LYS A 1 277 ? 14.389 13.968 -16.442 1.00 89.62 277 LYS A CA 1
ATOM 2258 C C . LYS A 1 277 ? 12.875 14.216 -16.386 1.00 89.62 277 LYS A C 1
ATOM 2260 O O . LYS A 1 277 ? 12.141 13.417 -15.804 1.00 89.62 277 LYS A O 1
ATOM 2265 N N . ASP A 1 278 ? 12.413 15.302 -17.001 1.00 89.31 278 ASP A N 1
ATOM 2266 C CA . ASP A 1 278 ? 10.997 15.663 -17.028 1.00 89.31 278 ASP A CA 1
ATOM 2267 C C . ASP A 1 278 ? 10.183 14.711 -17.911 1.00 89.31 278 ASP A C 1
ATOM 2269 O O . ASP A 1 278 ? 9.067 14.353 -17.536 1.00 89.31 278 ASP A O 1
ATOM 2273 N N . ASP A 1 279 ? 10.752 14.222 -19.018 1.00 90.06 279 ASP A N 1
ATOM 2274 C CA . ASP A 1 279 ? 10.100 13.220 -19.873 1.00 90.06 279 ASP A CA 1
ATOM 2275 C C . ASP A 1 279 ? 9.845 11.919 -19.101 1.00 90.06 279 ASP A C 1
ATOM 2277 O O . ASP A 1 279 ? 8.736 11.375 -19.127 1.00 90.06 279 ASP A O 1
ATOM 2281 N N . PHE A 1 280 ? 10.840 11.456 -18.334 1.00 90.31 280 PHE A N 1
ATOM 2282 C CA . PHE A 1 280 ? 10.684 10.280 -17.475 1.00 90.31 280 PHE A CA 1
ATOM 2283 C C . PHE A 1 280 ? 9.653 10.509 -16.372 1.00 90.31 280 PHE A C 1
ATOM 2285 O O . PHE A 1 280 ? 8.805 9.647 -16.127 1.00 90.31 280 PHE A O 1
ATOM 2292 N N . PHE A 1 281 ? 9.669 11.679 -15.731 1.00 90.88 281 PHE A N 1
ATOM 2293 C CA . PHE A 1 281 ? 8.699 11.985 -14.685 1.00 90.88 281 PHE A CA 1
ATOM 2294 C C . PHE A 1 281 ? 7.266 12.056 -15.225 1.00 90.88 281 PHE A C 1
ATOM 2296 O O . PHE A 1 281 ? 6.334 11.549 -14.594 1.00 90.88 281 PHE A O 1
ATOM 2303 N N . LEU A 1 282 ? 7.078 12.639 -16.412 1.00 91.31 282 LEU A N 1
ATOM 2304 C CA . LEU A 1 282 ? 5.789 12.674 -17.099 1.00 91.31 282 LEU A CA 1
ATOM 2305 C C . LEU A 1 282 ? 5.286 11.262 -17.408 1.00 91.31 282 LEU A C 1
ATOM 2307 O O . LEU A 1 282 ? 4.117 10.974 -17.144 1.00 91.31 282 LEU A O 1
ATOM 2311 N N . ALA A 1 283 ? 6.155 10.374 -17.897 1.00 89.88 283 ALA A N 1
ATOM 2312 C CA . ALA A 1 283 ? 5.804 8.979 -18.150 1.00 89.88 283 ALA A CA 1
ATOM 2313 C C . ALA A 1 283 ? 5.375 8.258 -16.860 1.00 89.88 283 ALA A C 1
ATOM 2315 O O . ALA A 1 283 ? 4.301 7.655 -16.815 1.00 89.88 283 ALA A O 1
ATOM 2316 N N . VAL A 1 284 ? 6.150 8.391 -15.779 1.00 88.94 284 VAL A N 1
ATOM 2317 C CA . VAL A 1 284 ? 5.829 7.812 -14.461 1.00 88.94 284 VAL A CA 1
ATOM 2318 C C . VAL A 1 284 ? 4.490 8.334 -13.931 1.00 88.94 284 VAL A C 1
ATOM 2320 O O . VAL A 1 284 ? 3.687 7.568 -13.398 1.00 88.94 284 VAL A O 1
ATOM 2323 N N . LYS A 1 285 ? 4.194 9.625 -14.112 1.00 87.50 285 LYS A N 1
ATOM 2324 C CA . LYS A 1 285 ? 2.941 10.248 -13.659 1.00 87.50 285 LYS A CA 1
ATOM 2325 C C . LYS A 1 285 ? 1.704 9.761 -14.423 1.00 87.50 285 LYS A C 1
ATOM 2327 O O . LYS A 1 285 ? 0.608 9.781 -13.871 1.00 87.50 285 LYS A O 1
ATOM 2332 N N . GLN A 1 286 ? 1.860 9.319 -15.671 1.00 88.56 286 GLN A N 1
ATOM 2333 C CA . GLN A 1 286 ? 0.768 8.748 -16.469 1.00 88.56 286 GLN A CA 1
ATOM 2334 C C . GLN A 1 286 ? 0.429 7.301 -16.072 1.00 88.56 286 GLN A C 1
ATOM 2336 O O . GLN A 1 286 ? -0.642 6.797 -16.419 1.00 88.56 286 GLN A O 1
ATOM 2341 N N . MET A 1 287 ? 1.310 6.619 -15.335 1.00 86.00 287 MET A N 1
ATOM 2342 C CA . MET A 1 287 ? 1.066 5.258 -14.862 1.00 86.00 287 MET A CA 1
ATOM 2343 C C . MET A 1 287 ? 0.028 5.238 -13.732 1.00 86.00 287 MET A C 1
ATOM 2345 O O . MET A 1 287 ? -0.005 6.105 -12.860 1.00 86.00 287 MET A O 1
ATOM 2349 N N . ALA A 1 288 ? -0.824 4.211 -13.710 1.00 82.81 288 ALA A N 1
ATOM 2350 C CA . ALA A 1 288 ? -1.763 4.036 -12.606 1.00 82.81 288 ALA A CA 1
ATOM 2351 C C . ALA A 1 288 ? -1.000 3.625 -11.322 1.00 82.81 288 ALA A C 1
ATOM 2353 O O . ALA A 1 288 ? -0.229 2.664 -11.387 1.00 82.81 288 ALA A O 1
ATOM 2354 N N . PRO A 1 289 ? -1.227 4.278 -10.161 1.00 79.06 289 PRO A N 1
ATOM 2355 C CA . PRO A 1 289 ? -0.321 4.183 -9.010 1.00 79.06 289 PRO A CA 1
ATOM 2356 C C . PRO A 1 289 ? -0.161 2.773 -8.424 1.00 79.06 289 PRO A C 1
ATOM 2358 O O . PRO A 1 289 ? 0.939 2.385 -8.051 1.00 79.06 289 PRO A O 1
ATOM 2361 N N . LEU A 1 290 ? -1.250 2.000 -8.353 1.00 73.56 290 LEU A N 1
ATOM 2362 C CA . LEU A 1 290 ? -1.307 0.680 -7.702 1.00 73.56 290 LEU A CA 1
ATOM 2363 C C . LEU A 1 290 ? -1.458 -0.480 -8.700 1.00 73.56 290 LEU A C 1
ATOM 2365 O O . LEU A 1 290 ? -2.075 -1.502 -8.392 1.00 73.56 290 LEU A O 1
ATOM 2369 N N . LYS A 1 291 ? -0.943 -0.328 -9.926 1.00 72.31 291 LYS A N 1
ATOM 2370 C CA . LYS A 1 291 ? -0.824 -1.476 -10.839 1.00 72.31 291 LYS A CA 1
ATOM 2371 C C . LYS A 1 291 ? 0.169 -2.502 -10.286 1.00 72.31 291 LYS A C 1
ATOM 2373 O O . LYS A 1 291 ? 0.963 -2.185 -9.404 1.00 72.31 291 LYS A O 1
ATOM 2378 N N . ALA A 1 292 ? 0.062 -3.738 -10.782 1.00 62.62 292 ALA A N 1
ATOM 2379 C CA . ALA A 1 292 ? 0.922 -4.840 -10.363 1.00 62.62 292 ALA A CA 1
ATOM 2380 C C . ALA A 1 292 ? 2.393 -4.414 -10.446 1.00 62.62 292 ALA A C 1
ATOM 2382 O O . ALA A 1 292 ? 2.820 -3.893 -11.476 1.00 62.62 292 ALA A O 1
ATOM 2383 N N . ALA A 1 293 ? 3.106 -4.583 -9.335 1.00 63.75 293 ALA A N 1
ATOM 2384 C CA . ALA A 1 293 ? 4.535 -4.337 -9.278 1.00 63.75 293 ALA A CA 1
ATOM 2385 C C . ALA A 1 293 ? 5.281 -5.439 -10.038 1.00 63.75 293 ALA A C 1
ATOM 2387 O O . ALA A 1 293 ? 4.782 -6.566 -10.140 1.00 63.75 293 ALA A O 1
ATOM 2388 N N . ASP A 1 294 ? 6.453 -5.097 -10.559 1.00 64.75 294 ASP A N 1
ATOM 2389 C CA . ASP A 1 294 ? 7.322 -6.055 -11.232 1.00 64.75 294 ASP A CA 1
ATOM 2390 C C . ASP A 1 294 ? 8.060 -6.935 -10.200 1.00 64.75 294 ASP A C 1
ATOM 2392 O O . ASP A 1 294 ? 7.755 -6.904 -9.003 1.00 64.75 294 ASP A O 1
ATOM 2396 N N . LEU A 1 295 ? 9.029 -7.746 -10.634 1.00 63.97 295 LEU A N 1
ATOM 2397 C CA . LEU A 1 295 ? 9.855 -8.598 -9.761 1.00 63.97 295 LEU A CA 1
ATOM 2398 C C . LEU A 1 295 ? 10.529 -7.839 -8.605 1.00 63.97 295 LEU A C 1
ATOM 2400 O O . LEU A 1 295 ? 10.824 -8.434 -7.566 1.00 63.97 295 LEU A O 1
ATOM 2404 N N . ASP A 1 296 ? 10.750 -6.537 -8.774 1.00 70.31 296 ASP A N 1
ATOM 2405 C CA . ASP A 1 296 ? 11.314 -5.650 -7.759 1.00 70.31 296 ASP A CA 1
ATOM 2406 C C . ASP A 1 296 ? 10.334 -5.318 -6.617 1.00 70.31 296 ASP A C 1
ATOM 2408 O O . ASP A 1 296 ? 10.755 -4.884 -5.544 1.00 70.31 296 ASP A O 1
ATOM 2412 N N . GLY A 1 297 ? 9.036 -5.567 -6.806 1.00 75.94 297 GLY A N 1
ATOM 2413 C CA . GLY A 1 297 ? 7.983 -5.332 -5.827 1.00 75.94 297 GLY A CA 1
ATOM 2414 C C . GLY A 1 297 ? 7.626 -3.858 -5.608 1.00 75.94 297 GLY A C 1
ATOM 2415 O O . GLY A 1 297 ? 6.885 -3.578 -4.659 1.00 75.94 297 GLY A O 1
ATOM 2416 N N . PHE A 1 298 ? 8.096 -2.926 -6.451 1.00 84.44 298 PHE A N 1
ATOM 2417 C CA . PHE A 1 298 ? 7.807 -1.491 -6.340 1.00 84.44 298 PHE A CA 1
ATOM 2418 C C . PHE A 1 298 ? 6.751 -1.029 -7.370 1.00 84.44 298 PHE A C 1
ATOM 2420 O O . PHE A 1 298 ? 6.977 -1.083 -8.575 1.00 84.44 298 PHE A O 1
ATOM 2427 N N . PRO A 1 299 ? 5.572 -0.544 -6.937 1.00 85.62 299 PRO A N 1
ATOM 2428 C CA . PRO A 1 299 ? 4.544 -0.033 -7.837 1.00 85.62 299 PRO A CA 1
ATOM 2429 C C . PRO A 1 299 ? 4.867 1.394 -8.302 1.00 85.62 299 PRO A C 1
ATOM 2431 O O . PRO A 1 299 ? 5.639 2.115 -7.669 1.00 85.62 299 PRO A O 1
ATOM 2434 N N . ALA A 1 300 ? 4.182 1.860 -9.351 1.00 86.44 300 ALA A N 1
ATOM 2435 C CA . ALA A 1 300 ? 4.333 3.225 -9.869 1.00 86.44 300 ALA A CA 1
ATOM 2436 C C . ALA A 1 300 ? 4.149 4.312 -8.789 1.00 86.44 300 ALA A C 1
ATOM 2438 O O . ALA A 1 300 ? 4.829 5.337 -8.831 1.00 86.44 300 ALA A O 1
ATOM 2439 N N . LEU A 1 301 ? 3.288 4.072 -7.789 1.00 87.44 301 LEU A N 1
ATOM 2440 C CA . LEU A 1 301 ? 3.088 4.960 -6.639 1.00 87.44 301 LEU A CA 1
ATOM 2441 C C . LEU A 1 301 ? 4.404 5.323 -5.932 1.00 87.44 301 LEU A C 1
ATOM 2443 O O . LEU A 1 301 ? 4.568 6.470 -5.519 1.00 87.44 301 LEU A O 1
ATOM 2447 N N . PHE A 1 302 ? 5.339 4.376 -5.804 1.00 90.38 302 PHE A N 1
ATOM 2448 C CA . PHE A 1 302 ? 6.639 4.619 -5.177 1.00 90.38 302 PHE A CA 1
ATOM 2449 C C . PHE A 1 302 ? 7.417 5.698 -5.939 1.00 90.38 302 PHE A C 1
ATOM 2451 O O . PHE A 1 302 ? 7.802 6.714 -5.360 1.00 90.38 302 PHE A O 1
ATOM 2458 N N . TYR A 1 303 ? 7.567 5.532 -7.254 1.00 90.25 303 TYR A N 1
ATOM 2459 C CA . TYR A 1 303 ? 8.286 6.486 -8.098 1.00 90.25 303 TYR A CA 1
ATOM 2460 C C . TYR A 1 303 ? 7.570 7.834 -8.189 1.00 90.25 303 TYR A C 1
ATOM 2462 O O . TYR A 1 303 ? 8.222 8.870 -8.170 1.00 90.25 303 TYR A O 1
ATOM 2470 N N . GLN A 1 304 ? 6.235 7.842 -8.224 1.00 90.19 304 GLN A N 1
ATOM 2471 C CA . GLN A 1 304 ? 5.444 9.076 -8.229 1.00 90.19 304 GLN A CA 1
ATOM 2472 C C . GLN A 1 304 ? 5.621 9.888 -6.943 1.00 90.19 304 GLN A C 1
ATOM 2474 O O . GLN A 1 304 ? 5.690 11.116 -6.994 1.00 90.19 304 GLN A O 1
ATOM 2479 N N . ARG A 1 305 ? 5.678 9.215 -5.787 1.00 90.25 305 ARG A N 1
ATOM 2480 C CA . ARG A 1 305 ? 5.757 9.864 -4.474 1.00 90.25 305 ARG A CA 1
ATOM 2481 C C . ARG A 1 305 ? 7.174 10.289 -4.106 1.00 90.25 305 ARG A C 1
ATOM 2483 O O . ARG A 1 305 ? 7.330 11.351 -3.515 1.00 90.25 305 ARG A O 1
ATOM 2490 N N . TYR A 1 306 ? 8.173 9.474 -4.438 1.00 91.94 306 TYR A N 1
ATOM 2491 C CA . TYR A 1 306 ? 9.562 9.659 -4.005 1.00 91.94 306 TYR A CA 1
ATOM 2492 C C . TYR A 1 306 ? 10.498 10.098 -5.137 1.00 91.94 306 TYR A C 1
ATOM 2494 O O . TYR A 1 306 ? 11.715 9.955 -5.021 1.00 91.94 306 TYR A O 1
ATOM 2502 N N . TRP A 1 307 ? 9.957 10.659 -6.227 1.00 93.06 307 TRP A N 1
ATOM 2503 C CA . TRP A 1 307 ? 10.746 11.130 -7.373 1.00 93.06 307 TRP A CA 1
ATOM 2504 C C . TRP A 1 307 ? 11.817 12.158 -6.993 1.00 93.06 307 TRP A C 1
ATOM 2506 O O . TRP A 1 307 ? 12.883 12.194 -7.599 1.00 93.06 307 TRP A O 1
ATOM 2516 N N . HIS A 1 308 ? 11.567 12.977 -5.968 1.00 92.38 308 HIS A N 1
ATOM 2517 C CA . HIS A 1 308 ? 12.548 13.933 -5.443 1.00 92.38 308 HIS A CA 1
ATOM 2518 C C . HIS A 1 308 ? 13.778 13.266 -4.818 1.00 92.38 308 HIS A C 1
ATOM 2520 O O . HIS A 1 308 ? 14.809 13.918 -4.709 1.00 92.38 308 HIS A O 1
ATOM 2526 N N . ILE A 1 309 ? 13.679 11.993 -4.425 1.00 91.94 309 ILE A N 1
ATOM 2527 C CA . ILE A 1 309 ? 14.779 11.201 -3.860 1.00 91.94 309 ILE A CA 1
ATOM 2528 C C . ILE A 1 309 ? 15.413 10.324 -4.943 1.00 91.94 309 ILE A C 1
ATOM 2530 O O . ILE A 1 309 ? 16.630 10.309 -5.091 1.00 91.94 309 ILE A O 1
ATOM 2534 N N . VAL A 1 310 ? 14.594 9.584 -5.701 1.00 92.56 310 VAL A N 1
ATOM 2535 C CA . VAL A 1 310 ? 15.083 8.536 -6.619 1.00 92.56 310 VAL A CA 1
ATOM 2536 C C . VAL A 1 310 ? 15.253 9.006 -8.065 1.00 92.56 310 VAL A C 1
ATOM 2538 O O . VAL A 1 310 ? 15.910 8.338 -8.860 1.00 92.56 310 VAL A O 1
ATOM 2541 N N . GLY A 1 311 ? 14.651 10.138 -8.434 1.00 91.44 311 GLY A N 1
ATOM 2542 C CA . GLY A 1 311 ? 14.449 10.525 -9.830 1.00 91.44 311 GLY A CA 1
ATOM 2543 C C . GLY A 1 311 ? 15.732 10.808 -10.606 1.00 91.44 311 GLY A C 1
ATOM 2544 O O . GLY A 1 311 ? 15.775 10.530 -11.802 1.00 91.44 311 GLY A O 1
ATOM 2545 N N . ASP A 1 312 ? 16.779 11.330 -9.962 1.00 91.69 312 ASP A N 1
ATOM 2546 C CA . ASP A 1 312 ? 18.066 11.597 -10.626 1.00 91.69 312 ASP A CA 1
ATOM 2547 C C . ASP A 1 312 ? 18.785 10.304 -11.026 1.00 91.69 312 ASP A C 1
ATOM 2549 O O . ASP A 1 312 ? 19.205 10.152 -12.177 1.00 91.69 312 ASP A O 1
ATOM 2553 N N . ASP A 1 313 ? 18.853 9.339 -10.107 1.00 90.81 313 ASP A N 1
ATOM 2554 C CA . ASP A 1 313 ? 19.472 8.037 -10.359 1.00 90.81 313 ASP A CA 1
ATOM 2555 C C . ASP A 1 313 ? 18.680 7.235 -11.398 1.00 90.81 313 ASP A C 1
ATOM 2557 O O . ASP A 1 313 ? 19.265 6.666 -12.320 1.00 90.81 313 ASP A O 1
ATOM 2561 N N . VAL A 1 314 ? 17.345 7.219 -11.282 1.00 90.81 314 VAL A N 1
ATOM 2562 C CA . VAL A 1 314 ? 16.460 6.503 -12.215 1.00 90.81 314 VAL A CA 1
ATOM 2563 C C . VAL A 1 314 ? 16.551 7.098 -13.618 1.00 90.81 314 VAL A C 1
ATOM 2565 O O . VAL A 1 314 ? 16.714 6.352 -14.579 1.00 90.81 314 VAL A O 1
ATOM 2568 N N . SER A 1 315 ? 16.522 8.427 -13.754 1.00 91.12 315 SER A N 1
ATOM 2569 C CA . SER A 1 315 ? 16.630 9.080 -15.068 1.00 91.12 315 SER A CA 1
ATOM 2570 C C . SER A 1 315 ? 17.986 8.821 -15.720 1.00 91.12 315 SER A C 1
ATOM 2572 O O . SER A 1 315 ? 18.060 8.542 -16.916 1.00 91.12 315 SER A O 1
ATOM 2574 N N . SER A 1 316 ? 19.061 8.862 -14.928 1.00 89.69 316 SER A N 1
ATOM 2575 C CA . SER A 1 316 ? 20.412 8.552 -15.406 1.00 89.69 316 SER A CA 1
ATOM 2576 C C . SER A 1 316 ? 20.514 7.097 -15.865 1.00 89.69 316 SER A C 1
ATOM 2578 O O . SER A 1 316 ? 21.014 6.826 -16.954 1.00 89.69 316 SER A O 1
ATOM 2580 N N . PHE A 1 317 ? 19.972 6.163 -15.079 1.00 88.31 317 PHE A N 1
ATOM 2581 C CA . PHE A 1 317 ? 19.910 4.745 -15.427 1.00 88.31 317 PHE A CA 1
ATOM 2582 C C . PHE A 1 317 ? 19.128 4.506 -16.728 1.00 88.31 317 PHE A C 1
ATOM 2584 O O . PHE A 1 317 ? 19.629 3.826 -17.621 1.00 88.31 317 PHE A O 1
ATOM 2591 N N . CYS A 1 318 ? 17.938 5.099 -16.873 1.00 88.31 318 CYS A N 1
ATOM 2592 C CA . CYS A 1 318 ? 17.122 4.970 -18.081 1.00 88.31 318 CYS A CA 1
ATOM 2593 C C . CYS A 1 318 ? 17.828 5.530 -19.321 1.00 88.31 318 CYS A C 1
ATOM 2595 O O . CYS A 1 318 ? 17.790 4.896 -20.373 1.00 88.31 318 CYS A O 1
ATOM 2597 N N . ASN A 1 319 ? 18.510 6.672 -19.202 1.00 87.69 319 ASN A N 1
ATOM 2598 C CA . ASN A 1 319 ? 19.271 7.247 -20.311 1.00 87.69 319 ASN A CA 1
ATOM 2599 C C . ASN A 1 319 ? 20.422 6.340 -20.765 1.00 87.69 319 ASN A C 1
ATOM 2601 O O . ASN A 1 319 ? 20.562 6.103 -21.961 1.00 87.69 319 ASN A O 1
ATOM 2605 N N . LEU A 1 320 ? 21.196 5.773 -19.833 1.00 86.62 320 LEU A N 1
ATOM 2606 C CA . LEU A 1 320 ? 22.275 4.834 -20.168 1.00 86.62 320 LEU A CA 1
ATOM 2607 C C . LEU A 1 320 ? 21.753 3.598 -20.918 1.00 86.62 320 LEU A C 1
ATOM 2609 O O . LEU A 1 320 ? 22.386 3.127 -21.862 1.00 86.62 320 LEU A O 1
ATOM 2613 N N . VAL A 1 321 ? 20.580 3.089 -20.531 1.00 86.19 321 VAL A N 1
ATOM 2614 C CA . VAL A 1 321 ? 19.934 1.967 -21.227 1.00 86.19 321 VAL A CA 1
ATOM 2615 C C . VAL A 1 321 ? 19.456 2.373 -22.622 1.00 86.19 321 VAL A C 1
ATOM 2617 O O . VAL A 1 321 ? 19.741 1.677 -23.593 1.00 86.19 321 VAL A O 1
ATOM 2620 N N . LEU A 1 322 ? 18.731 3.489 -22.740 1.00 84.75 322 LEU A N 1
ATOM 2621 C CA . LEU A 1 322 ? 18.129 3.927 -24.005 1.00 84.75 322 LEU A CA 1
ATOM 2622 C C . LEU A 1 322 ? 19.176 4.338 -25.048 1.00 84.75 322 LEU A C 1
ATOM 2624 O O . LEU A 1 322 ? 18.952 4.143 -26.240 1.00 84.75 322 LEU A O 1
ATOM 2628 N N . CYS A 1 323 ? 20.333 4.839 -24.610 1.00 83.75 323 CYS A N 1
ATOM 2629 C CA . CYS A 1 323 ? 21.479 5.115 -25.477 1.00 83.75 323 CYS A CA 1
ATOM 2630 C C . CYS A 1 323 ? 22.273 3.852 -25.868 1.00 83.75 323 CYS A C 1
ATOM 2632 O O . CYS A 1 323 ? 23.215 3.946 -26.651 1.00 83.75 323 CYS A O 1
ATOM 2634 N N . GLY A 1 324 ? 21.917 2.674 -25.340 1.00 80.25 324 GLY A N 1
ATOM 2635 C CA . GLY A 1 324 ? 22.608 1.411 -25.614 1.00 80.25 324 GLY A CA 1
ATOM 2636 C C . GLY A 1 324 ? 23.946 1.249 -24.884 1.00 80.25 324 GLY A C 1
ATOM 2637 O O . GLY A 1 324 ? 24.714 0.346 -25.210 1.00 80.25 324 GLY A O 1
ATOM 2638 N N . GLU A 1 325 ? 24.236 2.097 -23.896 1.00 81.56 325 GLU A N 1
ATOM 2639 C CA . GLU A 1 325 ? 25.479 2.062 -23.113 1.00 81.56 325 GLU A CA 1
ATOM 2640 C C . GLU A 1 325 ? 25.430 1.026 -21.979 1.00 81.56 325 GLU A C 1
ATOM 2642 O O . GLU A 1 325 ? 26.463 0.643 -21.428 1.00 81.56 325 GLU A O 1
ATOM 2647 N N . MET A 1 326 ? 24.233 0.542 -21.636 1.00 79.06 326 MET A N 1
ATOM 2648 C CA . MET A 1 326 ? 24.014 -0.448 -20.588 1.00 79.06 326 MET A CA 1
ATOM 2649 C C . MET A 1 326 ? 22.934 -1.455 -20.986 1.00 79.06 326 MET A C 1
ATOM 2651 O O . MET A 1 326 ? 21.868 -1.095 -21.481 1.00 79.06 326 MET A O 1
ATOM 2655 N N . VAL A 1 327 ? 23.191 -2.734 -20.716 1.00 74.56 327 VAL A N 1
ATOM 2656 C CA . VAL A 1 327 ? 22.203 -3.805 -20.891 1.00 74.56 327 VAL A CA 1
ATOM 2657 C C . VAL A 1 327 ? 21.333 -3.879 -19.636 1.00 74.56 327 VAL A C 1
ATOM 2659 O O . VAL A 1 327 ? 21.853 -3.853 -18.524 1.00 74.56 327 VAL A O 1
ATOM 2662 N N . LEU A 1 328 ? 20.016 -4.011 -19.810 1.00 68.62 328 LEU A N 1
ATOM 2663 C CA . LEU A 1 328 ? 19.038 -4.054 -18.713 1.00 68.62 328 LEU A CA 1
ATOM 2664 C C . LEU A 1 328 ? 19.273 -5.189 -17.695 1.00 68.62 328 LEU A C 1
ATOM 2666 O O . LEU A 1 328 ? 18.829 -5.076 -16.556 1.00 68.62 328 LEU A O 1
ATOM 2670 N N . GLY A 1 329 ? 19.989 -6.258 -18.068 1.00 71.06 329 GLY A N 1
ATOM 2671 C CA . GLY A 1 329 ? 20.325 -7.363 -17.164 1.00 71.06 329 GLY A CA 1
ATOM 2672 C C . GLY A 1 329 ? 19.087 -7.940 -16.472 1.00 71.06 329 GLY A C 1
ATOM 2673 O O . GLY A 1 329 ? 18.068 -8.181 -17.122 1.00 71.06 329 GLY A O 1
ATOM 2674 N N . ASP A 1 330 ? 19.166 -8.099 -15.149 1.00 65.31 330 ASP A N 1
ATOM 2675 C CA . ASP A 1 330 ? 18.084 -8.641 -14.316 1.00 65.31 330 ASP A CA 1
ATOM 2676 C C . ASP A 1 330 ? 16.820 -7.759 -14.281 1.00 65.31 330 ASP A C 1
ATOM 2678 O O . ASP A 1 330 ? 15.746 -8.237 -13.925 1.00 65.31 330 ASP A O 1
ATOM 2682 N N . VAL A 1 331 ? 16.907 -6.490 -14.700 1.00 67.50 331 VAL A N 1
ATOM 2683 C CA . VAL A 1 331 ? 15.748 -5.580 -14.793 1.00 67.50 331 VAL A CA 1
ATOM 2684 C C . VAL A 1 331 ? 14.810 -5.977 -15.935 1.00 67.50 331 VAL A C 1
ATOM 2686 O O . VAL A 1 331 ? 13.637 -5.633 -15.909 1.00 67.50 331 VAL A O 1
ATOM 2689 N N . ASN A 1 332 ? 15.300 -6.720 -16.933 1.00 71.25 332 ASN A N 1
ATOM 2690 C CA . ASN A 1 332 ? 14.471 -7.221 -18.033 1.00 71.25 332 ASN A CA 1
ATOM 2691 C C . ASN A 1 332 ? 13.882 -8.616 -17.756 1.00 71.25 332 ASN A C 1
ATOM 2693 O O . ASN A 1 332 ? 13.333 -9.255 -18.658 1.00 71.25 332 ASN A O 1
ATOM 2697 N N . LEU A 1 333 ? 14.036 -9.141 -16.538 1.00 71.56 333 LEU A N 1
ATOM 2698 C CA . LEU A 1 333 ? 13.402 -10.399 -16.165 1.00 71.56 333 LEU A CA 1
ATOM 2699 C C . LEU A 1 333 ? 11.891 -10.186 -16.085 1.00 71.56 333 LEU A C 1
ATOM 2701 O O . LEU A 1 333 ? 11.410 -9.272 -15.431 1.00 71.56 333 LEU A O 1
ATOM 2705 N N . THR A 1 334 ? 11.132 -11.048 -16.754 1.00 71.31 334 THR A N 1
ATOM 2706 C CA . THR A 1 334 ? 9.669 -10.973 -16.761 1.00 71.31 334 THR A CA 1
ATOM 2707 C C . THR A 1 334 ? 9.090 -12.009 -15.805 1.00 71.31 334 THR A C 1
ATOM 2709 O O . THR A 1 334 ? 9.376 -13.203 -15.924 1.00 71.31 334 THR A O 1
ATOM 2712 N N . SER A 1 335 ? 8.237 -11.571 -14.878 1.00 73.44 335 SER A N 1
ATOM 2713 C CA . SER A 1 335 ? 7.423 -12.482 -14.071 1.00 73.44 335 SER A CA 1
ATOM 2714 C C . SER A 1 335 ? 6.188 -12.926 -14.851 1.00 73.44 335 SER A C 1
ATOM 2716 O O . SER A 1 335 ? 5.331 -12.113 -15.202 1.00 73.44 335 SER A O 1
ATOM 2718 N N . ILE A 1 336 ? 6.069 -14.228 -15.112 1.00 77.56 336 ILE A N 1
ATOM 2719 C CA . ILE A 1 336 ? 4.885 -14.788 -15.768 1.00 77.56 336 ILE A CA 1
ATOM 2720 C C . ILE A 1 336 ? 3.836 -15.093 -14.700 1.00 77.56 336 ILE A C 1
ATOM 2722 O O . ILE A 1 336 ? 3.983 -16.025 -13.910 1.00 77.56 336 ILE A O 1
ATOM 2726 N N . VAL A 1 337 ? 2.745 -14.325 -14.704 1.00 76.12 337 VAL A N 1
ATOM 2727 C CA . VAL A 1 337 ? 1.590 -14.550 -13.827 1.00 76.12 337 VAL A CA 1
ATOM 2728 C C . VAL A 1 337 ? 0.399 -15.001 -14.664 1.00 76.12 337 VAL A C 1
ATOM 2730 O O . VAL A 1 337 ? -0.150 -14.237 -15.457 1.00 76.12 337 VAL A O 1
ATOM 2733 N N . LEU A 1 338 ? -0.033 -16.246 -14.461 1.00 75.56 338 LEU A N 1
ATOM 2734 C CA . LEU A 1 338 ? -1.225 -16.775 -15.118 1.00 75.56 338 LEU A CA 1
ATOM 2735 C C . LEU A 1 338 ? -2.485 -16.210 -14.455 1.00 75.56 338 LEU A C 1
ATOM 2737 O O . LEU A 1 338 ? -2.767 -16.483 -13.287 1.00 75.56 338 LEU A O 1
ATOM 2741 N N . VAL A 1 339 ? -3.261 -15.437 -15.216 1.00 77.81 339 VAL A N 1
ATOM 2742 C CA . VAL A 1 339 ? -4.543 -14.876 -14.771 1.00 77.81 339 VAL A CA 1
ATOM 2743 C C . VAL A 1 339 ? -5.687 -15.592 -15.493 1.00 77.81 339 VAL A C 1
ATOM 2745 O O . VAL A 1 339 ? -5.858 -15.400 -16.698 1.00 77.81 339 VAL A O 1
ATOM 2748 N N . PRO A 1 340 ? -6.506 -16.391 -14.784 1.00 71.88 340 PRO A N 1
ATOM 2749 C CA . PRO A 1 340 ? -7.658 -17.067 -15.377 1.00 71.88 340 PRO A CA 1
ATOM 2750 C C . PRO A 1 340 ? -8.653 -16.085 -16.009 1.00 71.88 340 PRO A C 1
ATOM 2752 O O . PRO A 1 340 ? -9.279 -15.292 -15.302 1.00 71.88 340 PRO A O 1
ATOM 2755 N N . LYS A 1 341 ? -8.839 -16.158 -17.333 1.00 75.81 341 LYS A N 1
ATOM 2756 C CA . LYS A 1 341 ? -9.866 -15.377 -18.054 1.00 75.81 341 LYS A CA 1
ATOM 2757 C C . LYS A 1 341 ? -11.247 -16.034 -18.019 1.00 75.81 341 LYS A C 1
ATOM 2759 O O . LYS A 1 341 ? -12.260 -15.341 -18.072 1.00 75.81 341 LYS A O 1
ATOM 2764 N N . ILE A 1 342 ? -11.286 -17.360 -17.907 1.00 75.88 342 ILE A N 1
ATOM 2765 C CA . ILE A 1 342 ? -12.510 -18.166 -17.858 1.00 75.88 342 ILE A CA 1
ATOM 2766 C C . ILE A 1 342 ? -12.619 -18.933 -16.539 1.00 75.88 342 ILE A C 1
ATOM 2768 O O . ILE A 1 342 ? -11.658 -19.060 -15.778 1.00 75.88 342 ILE A O 1
ATOM 2772 N N . VAL A 1 343 ? -13.818 -19.437 -16.247 1.00 63.31 343 VAL A N 1
ATOM 2773 C CA . VAL A 1 343 ? -14.043 -20.319 -15.098 1.00 63.31 343 VAL A CA 1
ATOM 2774 C C . VAL A 1 343 ? -13.355 -21.655 -15.377 1.00 63.31 343 VAL A C 1
ATOM 2776 O O . VAL A 1 343 ? -13.678 -22.295 -16.368 1.00 63.31 343 VAL A O 1
ATOM 2779 N N . GLN A 1 344 ? -12.439 -22.062 -14.489 1.00 66.94 344 GLN A N 1
ATOM 2780 C CA . GLN A 1 344 ? -11.656 -23.305 -14.599 1.00 66.94 344 GLN A CA 1
ATOM 2781 C C . GLN A 1 344 ? -10.830 -23.384 -15.900 1.00 66.94 344 GLN A C 1
ATOM 2783 O O . GLN A 1 344 ? -11.121 -24.214 -16.760 1.00 66.94 344 GLN A O 1
ATOM 2788 N N . PRO A 1 345 ? -9.797 -22.533 -16.062 1.00 71.06 345 PRO A N 1
ATOM 2789 C CA . PRO A 1 345 ? -8.900 -22.644 -17.204 1.00 71.06 345 PRO A CA 1
ATOM 2790 C C . PRO A 1 345 ? -8.164 -23.983 -17.148 1.00 71.06 345 PRO A C 1
ATOM 2792 O O . PRO A 1 345 ? -7.717 -24.420 -16.086 1.00 71.06 345 PRO A O 1
ATOM 2795 N N . VAL A 1 346 ? -8.076 -24.631 -18.302 1.00 75.75 346 VAL A N 1
ATOM 2796 C CA . VAL A 1 346 ? -7.471 -25.958 -18.461 1.00 75.75 346 VAL A CA 1
ATOM 2797 C C . VAL A 1 346 ? -6.259 -25.933 -19.380 1.00 75.75 346 VAL A C 1
ATOM 2799 O O . VAL A 1 346 ? -5.446 -26.848 -19.320 1.00 75.75 346 VAL A O 1
ATOM 2802 N N . THR A 1 347 ? -6.106 -24.882 -20.178 1.00 76.50 347 THR A N 1
ATOM 2803 C CA . THR A 1 347 ? -4.966 -24.642 -21.062 1.00 76.50 347 THR A CA 1
ATOM 2804 C C . THR A 1 347 ? -4.450 -23.209 -20.861 1.00 76.50 347 THR A C 1
ATOM 2806 O O . THR A 1 347 ? -5.039 -22.443 -20.090 1.00 76.50 347 THR A O 1
ATOM 2809 N N . ILE A 1 348 ? -3.292 -22.889 -21.445 1.00 76.06 348 ILE A N 1
ATOM 2810 C CA . ILE A 1 348 ? -2.579 -21.614 -21.229 1.00 76.06 348 ILE A CA 1
ATOM 2811 C C . ILE A 1 348 ? -3.064 -20.515 -22.202 1.00 76.06 348 ILE A C 1
ATOM 2813 O O . ILE A 1 348 ? -2.940 -19.329 -21.897 1.00 76.06 348 ILE A O 1
ATOM 2817 N N . ASP A 1 349 ? -3.645 -20.918 -23.330 1.00 69.75 349 ASP A N 1
ATOM 2818 C CA . ASP A 1 349 ? -4.207 -20.110 -24.421 1.00 69.75 349 ASP A CA 1
ATOM 2819 C C . ASP A 1 349 ? -5.572 -19.455 -24.120 1.00 69.75 349 ASP A C 1
ATOM 2821 O O . ASP A 1 349 ? -6.431 -20.070 -23.442 1.00 69.75 349 ASP A O 1
#

Sequence (349 aa):
MEEFRSAIQDCDLSDLGYNGRWYTWEKGKFAATNVRERLDRGLANPAWWDLFPQFRVSHIPHSFSDHCPVLVDTVGCASHNPVPTTNAFSFDANWVLEEDFEQLISTSWLSDQSSVPSKLERLALSIKSWCRGLRARRLRSNKVLRERLADLSLQDPDDDALEELTEVKLALNLEADKEEIFWEQRAHVNWLQHGDRNTTFFHKWATFRQKKNRVRKLRRSDGSWEDDEAAMANMAKEYFSDIFTSEAVENPDSILELIPRSISSTNNACLLAPFTKDDFFLAVKQMAPLKAADLDGFPALFYQRYWHIVGDDVSSFCNLVLCGEMVLGDVNLTSIVLVPKIVQPVTID

Organism: Hibiscus trionum (NCBI:txid183268)

Radius of gyration: 29.31 Å; chains: 1; bounding box: 73×54×85 Å

Foldseek 3Di:
DVVVVVVCVVQQKDFPDEDADPFFFWDDQALVGIDTHHPDTDIDHPVVCVQQVPWHWYFAQALPDRGTDIDIDRDPDPDPDDDDDDPAQADQPLLVVDPCSLVLLLCLQVVDDDAPLVSLVSSSVSVVVVVVVVVVVLVVLLVVLRVLLRVLSVDRDHNVSSVVNNVSSVVNVSSQVSVVSRLCLLLVDDDDDPPDGDDVVSVVSSVVQVVQFDQQWAADPVRDIDRDPVVVVVRLVVVVCVVPDDDDDPDCPVVVVVDDDPADPVNVCVVPDQDDLVNVLVVLVPDDFSPQDWSSNHGSVCCNVNCVRCSVSVSVNVRCVVVVVDDCPPVPDGDDDQGDPDRNDHHSD

Secondary structure (DSSP, 8-state):
-HHHHHHHHHTT-EE---BS-S-SEEE-SSGGG-EEE-----EE-HHHHHH-TT-EEEE---SS-SBPPEEEE-S-----PPPPPP------GGGGG-HHHHHHHHHHHHT--S-HHHHHHHHHHHHHHHHHHHHHHHHHHHHHHHHHHHHHTTS---HHHHHHHHHHHHHHHHHHHHHHHHHHHHHT----S---SS-HHHHHHHHHHHHHH----EE-TTS-EE--HHHHHHHHHHHHHHHHSPP----THHHHTTS-----HHHHHHHTSPPPHHHHHHHHHHS-TTSPP-TT---HHHHHHHHHHHHHHHHHHHHHHHTTSS--GGGGPPP-----SSSS--S--

InterPro domains:
  IPR036691 Endonuclease/exonuclease/phosphatase superfamily [G3DSA:3.60.10.10] (1-73)
  IPR036691 Endonuclease/exonuclease/phosphatase superfamily [SSF56219] (2-73)